Protein AF-A0A7X9AU93-F1 (afdb_monomer)

pLDDT: mean 88.27, std 13.86, range [45.62, 98.69]

Radius of gyration: 23.59 Å; Cα contacts (8 Å, |Δi|>4): 293; chains: 1; bounding box: 47×29×89 Å

Structure (mmCIF, N/CA/C/O backbone):
data_AF-A0A7X9AU93-F1
#
_entry.id   AF-A0A7X9AU93-F1
#
loop_
_atom_site.group_PDB
_atom_site.id
_atom_site.type_symbol
_atom_site.label_atom_id
_atom_site.label_alt_id
_atom_site.label_comp_id
_atom_site.label_asym_id
_atom_site.label_entity_id
_atom_site.label_seq_id
_atom_site.pdbx_PDB_ins_code
_atom_site.Cartn_x
_atom_site.Cartn_y
_atom_site.Cartn_z
_atom_site.occupancy
_atom_site.B_iso_or_equiv
_atom_site.auth_seq_id
_atom_site.auth_comp_id
_atom_site.auth_asym_id
_atom_site.auth_atom_id
_atom_site.pdbx_PDB_model_num
ATOM 1 N N . MET A 1 1 ? 21.576 12.126 63.054 1.00 53.59 1 MET A N 1
ATOM 2 C CA . MET A 1 1 ? 21.687 11.213 61.889 1.00 53.59 1 MET A CA 1
ATOM 3 C C . MET A 1 1 ? 20.424 11.128 61.015 1.00 53.59 1 MET A C 1
ATOM 5 O O . MET A 1 1 ? 20.552 10.687 59.884 1.00 53.59 1 MET A O 1
ATOM 9 N N . LEU A 1 2 ? 19.245 11.623 61.436 1.00 54.03 2 LEU A N 1
ATOM 10 C CA . LEU A 1 2 ? 18.011 11.534 60.628 1.00 54.03 2 LEU A CA 1
ATOM 11 C C . LEU A 1 2 ? 17.962 12.410 59.355 1.00 54.03 2 LEU A C 1
ATOM 13 O O . LEU A 1 2 ? 17.297 12.032 58.402 1.00 54.03 2 LEU A O 1
ATOM 17 N N . LYS A 1 3 ? 18.671 13.546 59.277 1.00 52.31 3 LYS A N 1
ATOM 18 C CA . LYS A 1 3 ? 18.562 14.464 58.118 1.00 52.31 3 LYS A CA 1
ATOM 19 C C . LYS A 1 3 ? 19.132 13.912 56.800 1.00 52.31 3 LYS A C 1
ATOM 21 O O . LYS A 1 3 ? 18.695 14.334 55.738 1.00 52.31 3 LYS A O 1
ATOM 26 N N . LYS A 1 4 ? 20.075 12.962 56.850 1.00 52.41 4 LYS A N 1
ATOM 27 C CA . LYS A 1 4 ? 20.671 12.364 55.638 1.00 52.41 4 LYS A CA 1
ATOM 28 C C . LYS A 1 4 ? 19.766 11.313 54.986 1.00 52.41 4 LYS A C 1
ATOM 30 O O . LYS A 1 4 ? 19.800 11.179 53.774 1.00 52.41 4 LYS A O 1
ATOM 35 N N . ALA A 1 5 ? 18.923 10.629 55.762 1.00 55.50 5 ALA A N 1
ATOM 36 C CA . ALA A 1 5 ? 18.022 9.597 55.243 1.00 55.50 5 ALA A CA 1
ATOM 37 C C . ALA A 1 5 ? 16.877 10.180 54.391 1.00 55.50 5 ALA A C 1
ATOM 39 O O . ALA A 1 5 ? 16.494 9.591 53.385 1.00 55.50 5 ALA A O 1
ATOM 40 N N . TRP A 1 6 ? 16.376 11.366 54.751 1.00 53.81 6 TRP A N 1
ATOM 41 C CA . TRP A 1 6 ? 15.289 12.032 54.024 1.00 53.81 6 TRP A CA 1
ATOM 42 C C . TRP A 1 6 ? 15.733 12.605 52.674 1.00 53.81 6 TRP A C 1
ATOM 44 O O . TRP A 1 6 ? 14.979 12.525 51.709 1.00 53.81 6 TRP A O 1
ATOM 54 N N . LEU A 1 7 ? 16.968 13.114 52.572 1.00 54.59 7 LEU A N 1
ATOM 55 C CA . LEU A 1 7 ? 17.530 13.554 51.290 1.00 54.59 7 LEU A CA 1
ATOM 56 C C . LEU A 1 7 ? 17.741 12.384 50.322 1.00 54.59 7 LEU A C 1
ATOM 58 O O . LEU A 1 7 ? 17.464 12.531 49.137 1.00 54.59 7 LEU A O 1
ATOM 62 N N . SER A 1 8 ? 18.171 11.220 50.815 1.00 56.00 8 SER A N 1
ATOM 63 C CA . SER A 1 8 ? 18.340 10.025 49.980 1.00 56.00 8 SER A CA 1
ATOM 64 C C . SER A 1 8 ? 17.008 9.491 49.446 1.00 56.00 8 SER A C 1
ATOM 66 O O . SER A 1 8 ? 16.939 9.086 48.291 1.00 56.00 8 SER A O 1
ATOM 68 N N . LEU A 1 9 ? 15.941 9.536 50.252 1.00 56.22 9 LEU A N 1
ATOM 69 C CA . LEU A 1 9 ? 14.586 9.147 49.836 1.00 56.22 9 LEU A CA 1
ATOM 70 C C . LEU A 1 9 ? 13.974 10.121 48.817 1.00 56.22 9 LEU A C 1
ATOM 72 O O . LEU A 1 9 ? 13.305 9.672 47.892 1.00 56.22 9 LEU A O 1
ATOM 76 N N . LEU A 1 10 ? 14.245 11.425 48.942 1.00 55.34 10 LEU A N 1
ATOM 77 C CA . LEU A 1 10 ? 13.830 12.438 47.962 1.00 55.34 10 LEU A CA 1
ATOM 78 C C . LEU A 1 10 ? 14.615 12.344 46.643 1.00 55.34 10 LEU A C 1
ATOM 80 O O . LEU A 1 10 ? 14.051 12.527 45.572 1.00 55.34 10 LEU A O 1
ATOM 84 N N . LEU A 1 11 ? 15.908 12.014 46.692 1.00 53.84 11 LEU A N 1
ATOM 85 C CA . LEU A 1 11 ? 16.709 11.757 45.490 1.00 53.84 11 LEU A CA 1
ATOM 86 C C . LEU A 1 11 ? 16.282 10.465 44.779 1.00 53.84 11 LEU A C 1
ATOM 88 O O . LEU A 1 11 ? 16.230 10.442 43.554 1.00 53.84 11 LEU A O 1
ATOM 92 N N . LEU A 1 12 ? 15.916 9.418 45.524 1.00 53.69 12 LEU A N 1
ATOM 93 C CA . LEU A 1 12 ? 15.389 8.170 44.961 1.00 53.69 12 LEU A CA 1
ATOM 94 C C . LEU A 1 12 ? 13.998 8.339 44.336 1.00 53.69 12 LEU A C 1
ATOM 96 O O . LEU A 1 12 ? 13.718 7.696 43.328 1.00 53.69 12 LEU A O 1
ATOM 100 N N . SER A 1 13 ? 13.146 9.223 44.863 1.00 53.34 13 SER A N 1
ATOM 101 C CA . SER A 1 13 ? 11.859 9.530 44.230 1.00 53.34 13 SER A CA 1
ATOM 102 C C . SER A 1 13 ? 12.002 10.426 42.996 1.00 53.34 13 SER A C 1
ATOM 104 O O . SER A 1 13 ? 11.258 10.238 42.042 1.00 53.34 13 SER A O 1
ATOM 106 N N . ILE A 1 14 ? 12.992 11.324 42.939 1.00 52.69 14 ILE A N 1
ATOM 107 C CA . ILE A 1 14 ? 13.272 12.120 41.727 1.00 52.69 14 ILE A CA 1
ATOM 108 C C . ILE A 1 14 ? 13.939 11.258 40.635 1.00 52.69 14 ILE A C 1
ATOM 110 O O . ILE A 1 14 ? 13.613 11.399 39.458 1.00 52.69 14 ILE A O 1
ATOM 114 N N . LEU A 1 15 ? 14.809 10.312 41.008 1.00 49.72 15 LEU A N 1
ATOM 115 C CA . LEU A 1 15 ? 15.439 9.368 40.071 1.00 49.72 15 LEU A CA 1
ATOM 116 C C . LEU A 1 15 ? 14.480 8.256 39.608 1.00 49.72 15 LEU A C 1
ATOM 118 O O . LEU A 1 15 ? 14.567 7.813 38.466 1.00 49.72 15 LEU A O 1
ATOM 122 N N . GLY A 1 16 ? 13.526 7.844 40.449 1.00 45.91 16 GLY A N 1
ATOM 123 C CA . GLY A 1 16 ? 12.479 6.882 40.088 1.00 45.91 16 GLY A CA 1
ATOM 124 C C . GLY A 1 16 ? 11.444 7.433 39.100 1.00 45.91 16 GLY A C 1
ATOM 125 O O . GLY A 1 16 ? 10.862 6.667 38.339 1.00 45.91 16 GLY A O 1
ATOM 126 N N . VAL A 1 17 ? 11.256 8.757 39.048 1.00 45.69 17 VAL A N 1
ATOM 127 C CA . VAL A 1 17 ? 10.363 9.417 38.073 1.00 45.69 17 VAL A CA 1
ATOM 128 C C . VAL A 1 17 ? 11.018 9.548 36.689 1.00 45.69 17 VAL A C 1
ATOM 130 O O . VAL A 1 17 ? 10.315 9.654 35.687 1.00 45.69 17 VAL A O 1
ATOM 133 N N . GLN A 1 18 ? 12.350 9.463 36.589 1.00 45.62 18 GLN A N 1
ATOM 134 C CA . GLN A 1 18 ? 13.050 9.419 35.296 1.00 45.62 18 GLN A CA 1
ATOM 135 C C . GLN A 1 18 ? 13.215 8.001 34.727 1.00 45.62 18 GLN A C 1
ATOM 137 O O . GLN A 1 18 ? 13.615 7.853 33.574 1.00 45.62 18 GLN A O 1
ATOM 142 N N . ALA A 1 19 ? 12.877 6.955 35.488 1.00 47.56 19 ALA A N 1
ATOM 143 C CA . ALA A 1 19 ? 13.114 5.561 35.104 1.00 47.56 19 ALA A CA 1
ATOM 144 C C . ALA A 1 19 ? 12.146 4.999 34.047 1.00 47.56 19 ALA A C 1
ATOM 146 O O . ALA A 1 19 ? 12.237 3.822 33.705 1.00 47.56 19 ALA A O 1
ATOM 147 N N . GLN A 1 20 ? 11.236 5.800 33.492 1.00 52.25 20 GLN A N 1
ATOM 148 C CA . GLN A 1 20 ? 10.398 5.328 32.393 1.00 52.25 20 GLN A CA 1
ATOM 149 C C . GLN A 1 20 ? 9.993 6.463 31.462 1.00 52.25 20 GLN A C 1
ATOM 151 O O . GLN A 1 20 ? 8.825 6.651 31.129 1.00 52.25 20 GLN A O 1
ATOM 156 N N . GLN A 1 21 ? 10.986 7.191 30.952 1.00 54.56 21 GLN A N 1
ATOM 157 C CA . GLN A 1 21 ? 10.860 7.663 29.580 1.00 54.56 21 GLN A CA 1
ATOM 158 C C . GLN A 1 21 ? 10.834 6.391 28.726 1.00 54.56 21 GLN A C 1
ATOM 160 O O . GLN A 1 21 ? 11.885 5.881 28.353 1.00 54.56 21 GLN A O 1
ATOM 165 N N . ALA A 1 22 ? 9.640 5.793 28.591 1.00 58.62 22 ALA A N 1
ATOM 166 C CA . ALA A 1 22 ? 9.419 4.550 27.870 1.00 58.62 22 ALA A CA 1
ATOM 167 C C . ALA A 1 22 ? 10.216 4.640 26.576 1.00 58.62 22 ALA A C 1
ATOM 169 O O . ALA A 1 22 ? 10.017 5.588 25.807 1.00 58.62 22 ALA A O 1
ATOM 170 N N . ASP A 1 23 ? 11.181 3.730 26.422 1.00 62.69 23 ASP A N 1
ATOM 171 C CA . ASP A 1 23 ? 12.065 3.720 25.270 1.00 62.69 23 ASP A CA 1
ATOM 172 C C . ASP A 1 23 ? 11.184 3.863 24.031 1.00 62.69 23 ASP A C 1
ATOM 174 O O . ASP A 1 23 ? 10.170 3.174 23.907 1.00 62.69 23 ASP A O 1
ATOM 178 N N . HIS A 1 24 ? 11.480 4.861 23.201 1.00 66.69 24 HIS A N 1
ATOM 179 C CA . HIS A 1 24 ? 10.600 5.326 22.131 1.00 66.69 24 HIS A CA 1
ATOM 180 C C . HIS A 1 24 ? 10.085 4.193 21.226 1.00 66.69 24 HIS A C 1
ATOM 182 O O . HIS A 1 24 ? 8.997 4.306 20.662 1.00 66.69 24 HIS A O 1
ATOM 188 N N . TYR A 1 25 ? 10.824 3.080 21.154 1.00 64.62 25 TYR A N 1
ATOM 189 C CA . TYR A 1 25 ? 10.445 1.844 20.475 1.00 64.62 25 TYR A CA 1
ATOM 190 C C . TYR A 1 25 ? 9.190 1.145 21.040 1.00 64.62 25 TYR A C 1
ATOM 192 O O . TYR A 1 25 ? 8.531 0.415 20.306 1.00 64.62 25 TYR A O 1
ATOM 200 N N . TRP A 1 26 ? 8.818 1.374 22.303 1.00 76.00 26 TRP A N 1
ATOM 201 C CA . TRP A 1 26 ? 7.698 0.711 22.993 1.00 76.00 26 TRP A CA 1
ATOM 202 C C . TRP A 1 26 ? 6.466 1.600 23.196 1.00 76.00 26 TRP A C 1
ATOM 204 O O . TRP A 1 26 ? 5.486 1.164 23.794 1.00 76.00 26 TRP A O 1
ATOM 214 N N . GLN A 1 27 ? 6.466 2.835 22.684 1.00 78.38 27 GLN A N 1
ATOM 215 C CA . GLN A 1 27 ? 5.361 3.789 22.885 1.00 78.38 27 GLN A CA 1
ATOM 216 C C . GLN A 1 27 ? 4.013 3.322 22.317 1.00 78.38 27 GLN A C 1
ATOM 218 O O . GLN A 1 27 ? 2.966 3.834 22.708 1.00 78.38 27 GLN A O 1
ATOM 223 N N . TRP A 1 28 ? 4.033 2.388 21.367 1.00 78.19 28 TRP A N 1
ATOM 224 C CA . TRP A 1 28 ? 2.831 1.820 20.757 1.00 78.19 28 TRP A CA 1
ATOM 225 C C . TRP A 1 28 ? 2.322 0.568 21.470 1.00 78.19 28 TRP A C 1
ATOM 227 O O . TRP A 1 28 ? 1.215 0.134 21.173 1.00 78.19 28 TRP A O 1
ATOM 237 N N . GLY A 1 29 ? 3.095 0.008 22.403 1.00 89.19 29 GLY A N 1
ATOM 238 C CA . GLY A 1 29 ? 2.769 -1.269 23.021 1.00 89.19 29 GLY A CA 1
ATOM 239 C C . GLY A 1 29 ? 2.879 -2.441 22.042 1.00 89.19 29 GLY A C 1
ATOM 240 O O . GLY A 1 29 ? 3.619 -2.394 21.054 1.00 89.19 29 GLY A O 1
ATOM 241 N N . TRP A 1 30 ? 2.173 -3.523 22.347 1.00 91.19 30 TRP A N 1
ATOM 242 C CA . TRP A 1 30 ? 2.266 -4.798 21.649 1.00 91.19 30 TRP A CA 1
ATOM 243 C C . TRP A 1 30 ? 1.181 -4.891 20.582 1.00 91.19 30 TRP A C 1
ATOM 245 O O . TRP A 1 30 ? -0.007 -4.739 20.862 1.00 91.19 30 TRP A O 1
ATOM 255 N N . GLY A 1 31 ? 1.608 -5.162 19.352 1.00 93.00 31 GLY A N 1
ATOM 256 C CA . GLY A 1 31 ? 0.725 -5.322 18.206 1.00 93.00 31 GLY A CA 1
ATOM 257 C C . GLY A 1 31 ? 0.489 -6.773 17.831 1.00 93.00 31 GLY A C 1
ATOM 258 O O . GLY A 1 31 ? 1.354 -7.624 18.037 1.00 93.00 31 GLY A O 1
ATOM 259 N N . SER A 1 32 ? -0.643 -7.038 17.187 1.00 94.50 32 SER A N 1
ATOM 260 C CA . SER A 1 32 ? -0.889 -8.305 16.500 1.00 94.50 32 SER A CA 1
ATOM 261 C C . SER A 1 32 ? -1.233 -8.105 15.027 1.00 94.50 32 SER A C 1
ATOM 263 O O . SER A 1 32 ? -1.684 -7.045 14.587 1.00 94.50 32 SER A O 1
ATOM 265 N N . TYR A 1 33 ? -1.085 -9.175 14.251 1.00 92.81 33 TYR A N 1
ATOM 266 C CA . TYR A 1 33 ? -1.503 -9.205 12.853 1.00 92.81 33 TYR A CA 1
ATOM 267 C C . TYR A 1 33 ? -3.037 -9.285 12.685 1.00 92.81 33 TYR A C 1
ATOM 269 O O . TYR A 1 33 ? -3.518 -9.463 11.575 1.00 92.81 33 TYR A O 1
ATOM 277 N N . GLY A 1 34 ? -3.828 -9.170 13.762 1.00 91.19 34 GLY A N 1
ATOM 278 C CA . GLY A 1 34 ? -5.293 -9.086 13.678 1.00 91.19 34 GLY A CA 1
ATOM 279 C C . GLY A 1 34 ? -5.993 -10.362 13.202 1.00 91.19 34 GLY A C 1
ATOM 280 O O . GLY A 1 34 ? -7.091 -10.291 12.661 1.00 91.19 34 GLY A O 1
ATOM 281 N N . SER A 1 35 ? -5.363 -11.527 13.371 1.00 85.81 35 SER A N 1
ATOM 282 C CA . SER A 1 35 ? -5.954 -12.837 13.078 1.00 85.81 35 SER A CA 1
ATOM 283 C C . SER A 1 35 ? -6.245 -13.589 14.376 1.00 85.81 35 SER A C 1
ATOM 285 O O . SER A 1 35 ? -5.311 -13.855 15.134 1.00 85.81 35 SER A O 1
ATOM 287 N N . GLY A 1 36 ? -7.499 -13.974 14.618 1.00 88.62 36 GLY A N 1
ATOM 288 C CA . GLY A 1 36 ? -7.871 -14.758 15.797 1.00 88.62 36 GLY A CA 1
ATOM 289 C C . GLY A 1 36 ? -9.301 -14.512 16.268 1.00 88.62 36 GLY A C 1
ATOM 290 O O . GLY A 1 36 ? -10.102 -13.905 15.558 1.00 88.62 36 GLY A O 1
ATOM 291 N N . SER A 1 37 ? -9.604 -15.010 17.469 1.00 94.44 37 SER A N 1
ATOM 292 C CA . SER A 1 37 ? -10.831 -14.668 18.194 1.00 94.44 37 SER A CA 1
ATOM 293 C C . SER A 1 37 ? -10.818 -13.200 18.644 1.00 94.44 37 SER A C 1
ATOM 295 O O . SER A 1 37 ? -9.777 -12.538 18.629 1.00 94.44 37 SER A O 1
ATOM 297 N N . ILE A 1 38 ? -11.977 -12.687 19.064 1.00 96.94 38 ILE A N 1
ATOM 298 C CA . ILE A 1 38 ? -12.100 -11.322 19.592 1.00 96.94 38 ILE A CA 1
ATOM 299 C C . ILE A 1 38 ? -11.187 -11.146 20.809 1.00 96.94 38 ILE A C 1
ATOM 301 O O . ILE A 1 38 ? -10.435 -10.177 20.881 1.00 96.94 38 ILE A O 1
ATOM 305 N N . GLU A 1 39 ? -11.208 -12.099 21.739 1.00 96.19 39 GLU A N 1
ATOM 306 C CA . GLU A 1 39 ? -10.438 -12.080 22.981 1.00 96.19 39 GLU A CA 1
ATOM 307 C C . GLU A 1 39 ? -8.928 -12.147 22.716 1.00 96.19 39 GLU A C 1
ATOM 309 O O . GLU A 1 39 ? -8.147 -11.437 23.355 1.00 96.19 39 GLU A O 1
ATOM 314 N N . ASP A 1 40 ? -8.513 -12.955 21.733 1.00 95.56 40 ASP A N 1
ATOM 315 C CA . ASP A 1 40 ? -7.108 -13.070 21.339 1.00 95.56 40 ASP A CA 1
ATOM 316 C C . ASP A 1 40 ? -6.550 -11.775 20.760 1.00 95.56 40 ASP A C 1
ATOM 318 O O . ASP A 1 40 ? -5.357 -11.515 20.927 1.00 95.56 40 ASP A O 1
ATOM 322 N N . ILE A 1 41 ? -7.381 -10.991 20.070 1.00 97.12 41 ILE A N 1
ATOM 323 C CA . ILE A 1 41 ? -6.982 -9.712 19.482 1.00 97.12 41 ILE A CA 1
ATOM 324 C C . ILE A 1 41 ? -7.062 -8.598 20.531 1.00 97.12 41 ILE A C 1
ATOM 326 O O . ILE A 1 41 ? -6.114 -7.827 20.661 1.00 97.12 41 ILE A O 1
ATOM 330 N N . ALA A 1 42 ? -8.142 -8.543 21.314 1.00 97.06 42 ALA A N 1
ATOM 331 C CA . ALA A 1 42 ? -8.423 -7.465 22.265 1.00 97.06 42 ALA A CA 1
ATOM 332 C C . ALA A 1 42 ? -7.410 -7.358 23.419 1.00 97.06 42 ALA A C 1
ATOM 334 O O . ALA A 1 42 ? -7.323 -6.311 24.056 1.00 97.06 42 ALA A O 1
ATOM 335 N N . ARG A 1 43 ? -6.633 -8.413 23.704 1.00 95.69 43 ARG A N 1
ATOM 336 C CA . ARG A 1 43 ? -5.547 -8.380 24.706 1.00 95.69 43 ARG A CA 1
ATOM 337 C C . ARG A 1 43 ? -4.310 -7.577 24.279 1.00 95.69 43 ARG A C 1
ATOM 339 O O . ARG A 1 43 ? -3.434 -7.359 25.111 1.00 95.69 43 ARG A O 1
ATOM 346 N N . PHE A 1 44 ? -4.193 -7.222 23.000 1.00 96.62 44 PHE A N 1
ATOM 347 C CA . PHE A 1 44 ? -3.090 -6.414 22.476 1.00 96.62 44 PHE A CA 1
ATOM 348 C C . PHE A 1 44 ? -3.416 -4.918 22.569 1.00 96.62 44 PHE A C 1
ATOM 350 O O . PHE A 1 44 ? -4.572 -4.535 22.713 1.00 96.62 44 PHE A O 1
ATOM 357 N N . ASP A 1 45 ? -2.400 -4.059 22.470 1.00 96.00 45 ASP A N 1
ATOM 358 C CA . ASP A 1 45 ? -2.604 -2.604 22.444 1.00 96.00 45 ASP A CA 1
ATOM 359 C C . ASP A 1 45 ? -3.139 -2.141 21.082 1.00 96.00 45 ASP A C 1
ATOM 361 O O . ASP A 1 45 ? -3.870 -1.151 20.973 1.00 96.00 45 ASP A O 1
ATOM 365 N N . TRP A 1 46 ? -2.759 -2.861 20.023 1.00 96.19 46 TRP A N 1
ATOM 366 C CA . TRP A 1 46 ? -3.223 -2.599 18.671 1.00 96.19 46 TRP A CA 1
ATOM 367 C C . TRP A 1 46 ? -3.225 -3.847 17.783 1.00 96.19 46 TRP A C 1
ATOM 369 O O . TRP A 1 46 ? -2.551 -4.845 18.048 1.00 96.19 46 TRP A O 1
ATOM 379 N N . SER A 1 47 ? -3.972 -3.792 16.682 1.00 97.12 47 SER A N 1
ATOM 380 C CA . SER A 1 47 ? -3.954 -4.839 15.658 1.00 97.12 47 SER A CA 1
ATOM 381 C C . SER A 1 47 ? -4.094 -4.294 14.241 1.00 97.12 47 SER A C 1
ATOM 383 O O . SER A 1 47 ? -4.650 -3.216 14.014 1.00 97.12 47 SER A O 1
ATOM 385 N N . PHE A 1 48 ? -3.605 -5.060 13.266 1.00 96.81 48 PHE A N 1
ATOM 386 C CA . PHE A 1 48 ? -3.858 -4.761 11.860 1.00 96.81 48 PHE A CA 1
ATOM 387 C C . PHE A 1 48 ? -5.298 -5.083 11.445 1.00 96.81 48 PHE A C 1
ATOM 389 O O . PHE A 1 48 ? -5.873 -6.084 11.866 1.00 96.81 48 PHE A O 1
ATOM 396 N N . VAL A 1 49 ? -5.843 -4.266 10.544 1.00 97.19 49 VAL A N 1
ATOM 397 C CA . VAL A 1 49 ? -7.037 -4.585 9.752 1.00 97.19 49 VAL A CA 1
ATOM 398 C C . VAL A 1 49 ? -6.576 -4.933 8.338 1.00 97.19 49 VAL A C 1
ATOM 400 O O . VAL A 1 49 ? -6.238 -4.053 7.546 1.00 97.19 49 VAL A O 1
ATOM 403 N N . ASN A 1 50 ? -6.489 -6.232 8.046 1.00 95.75 50 ASN A N 1
ATOM 404 C CA . ASN A 1 50 ? -5.798 -6.762 6.868 1.00 95.75 50 ASN A CA 1
ATOM 405 C C . ASN A 1 50 ? -6.697 -6.896 5.638 1.00 95.75 50 ASN A C 1
ATOM 407 O O . ASN A 1 50 ? -7.006 -8.011 5.204 1.00 95.75 50 ASN A O 1
ATOM 411 N N . PHE A 1 51 ? -7.091 -5.774 5.029 1.00 95.44 51 PHE A N 1
ATOM 412 C CA . PHE A 1 51 ? -7.812 -5.840 3.758 1.00 95.44 51 PHE A CA 1
ATOM 413 C C . PHE A 1 51 ? -7.012 -6.626 2.711 1.00 95.44 51 PHE A C 1
ATOM 415 O O . PHE A 1 51 ? -5.777 -6.642 2.713 1.00 95.44 51 PHE A O 1
ATOM 422 N N . GLY A 1 52 ? -7.734 -7.364 1.868 1.00 89.38 52 GLY A N 1
ATOM 423 C CA . GLY A 1 52 ? -7.178 -8.387 0.978 1.00 89.38 52 GLY A CA 1
ATOM 424 C C . GLY A 1 52 ? -7.136 -9.790 1.592 1.00 89.38 52 GLY A C 1
ATOM 425 O O . GLY A 1 52 ? -7.280 -10.758 0.852 1.00 89.38 52 GLY A O 1
ATOM 426 N N . ASN A 1 53 ? -7.050 -9.899 2.924 1.00 92.19 53 ASN A N 1
ATOM 427 C CA . ASN A 1 53 ? -7.249 -11.160 3.654 1.00 92.19 53 ASN A CA 1
ATOM 428 C C . ASN A 1 53 ? -8.653 -11.227 4.271 1.00 92.19 53 ASN A C 1
ATOM 430 O O . ASN A 1 53 ? -9.222 -12.306 4.402 1.00 92.19 53 ASN A O 1
ATOM 434 N N . ILE A 1 54 ? -9.206 -10.068 4.634 1.00 94.06 54 ILE A N 1
ATOM 435 C CA . ILE A 1 54 ? -10.580 -9.913 5.117 1.00 94.06 54 ILE A CA 1
ATOM 436 C C . ILE A 1 54 ? -11.397 -9.060 4.143 1.00 94.06 54 ILE A C 1
ATOM 438 O O . ILE A 1 54 ? -10.846 -8.294 3.343 1.00 94.06 54 ILE A O 1
ATOM 442 N N . ALA A 1 55 ? -12.720 -9.181 4.229 1.00 94.31 55 ALA A N 1
ATOM 443 C CA . ALA A 1 55 ? -13.643 -8.386 3.431 1.00 94.31 55 ALA A CA 1
ATOM 444 C C . ALA A 1 55 ? -13.678 -6.915 3.881 1.00 94.31 55 ALA A C 1
ATOM 446 O O . ALA A 1 55 ? -13.522 -6.606 5.061 1.00 94.31 55 ALA A O 1
ATOM 447 N N . ASP A 1 56 ? -13.946 -6.002 2.951 1.00 95.38 56 ASP A N 1
ATOM 448 C CA . ASP A 1 56 ? -14.215 -4.590 3.230 1.00 95.38 56 ASP A CA 1
ATOM 449 C C . ASP A 1 56 ? -15.715 -4.288 3.206 1.00 95.38 56 ASP A C 1
ATOM 451 O O . ASP A 1 56 ? -16.225 -3.593 2.324 1.00 95.38 56 ASP A O 1
ATOM 455 N N . ASN A 1 57 ? -16.407 -4.838 4.209 1.00 97.56 57 ASN A N 1
ATOM 456 C CA . ASN A 1 57 ? -17.845 -4.710 4.424 1.00 97.56 57 ASN A CA 1
ATOM 457 C C . ASN A 1 57 ? -18.204 -4.526 5.917 1.00 97.56 57 ASN A C 1
ATOM 459 O O . ASN A 1 57 ? -17.342 -4.556 6.798 1.00 97.56 57 ASN A O 1
ATOM 463 N N . GLU A 1 58 ? -19.502 -4.402 6.194 1.00 97.75 58 GLU A N 1
ATOM 464 C CA . GLU A 1 58 ? -20.055 -4.206 7.542 1.00 97.75 58 GLU A CA 1
ATOM 465 C C . GLU A 1 58 ? -19.779 -5.360 8.520 1.00 97.75 58 GLU A C 1
ATOM 467 O O . GLU A 1 58 ? -19.756 -5.148 9.728 1.00 97.75 58 GLU A O 1
ATOM 472 N N . GLN A 1 59 ? -19.532 -6.585 8.039 1.00 97.19 59 GLN A N 1
ATOM 473 C CA . GLN A 1 59 ? -19.191 -7.702 8.931 1.00 97.19 59 GLN A CA 1
ATOM 474 C C . GLN A 1 59 ? -17.824 -7.480 9.582 1.00 97.19 59 GLN A C 1
ATOM 476 O O . GLN A 1 59 ? -17.659 -7.739 10.773 1.00 97.19 59 GLN A O 1
ATOM 481 N N . THR A 1 60 ? -16.861 -6.946 8.822 1.00 97.44 60 THR A N 1
ATOM 482 C CA . THR A 1 60 ? -15.564 -6.534 9.370 1.00 97.44 60 THR A CA 1
ATOM 483 C C . THR A 1 60 ? -15.750 -5.410 10.390 1.00 97.44 60 THR A C 1
ATOM 485 O O . THR A 1 60 ? -15.183 -5.488 11.474 1.00 97.44 60 THR A O 1
ATOM 488 N N . VAL A 1 61 ? -16.587 -4.407 10.105 1.00 98.44 61 VAL A N 1
ATOM 489 C CA . VAL A 1 61 ? -16.886 -3.317 11.055 1.00 98.44 61 VAL A CA 1
ATOM 490 C C . VAL A 1 61 ? -17.477 -3.861 12.360 1.00 98.44 61 VAL A C 1
ATOM 492 O O . VAL A 1 61 ? -16.993 -3.529 13.442 1.00 98.44 61 VAL A O 1
ATOM 495 N N . ALA A 1 62 ? -18.481 -4.737 12.272 1.00 98.19 62 ALA A N 1
ATOM 496 C CA . ALA A 1 62 ? -19.116 -5.350 13.435 1.00 98.19 62 ALA A CA 1
ATOM 497 C C . ALA A 1 62 ? -18.115 -6.144 14.289 1.00 98.19 62 ALA A C 1
ATOM 499 O O . ALA A 1 62 ? -18.110 -6.014 15.511 1.00 98.19 62 ALA A O 1
ATOM 500 N N . HIS A 1 63 ? -17.227 -6.911 13.651 1.00 97.44 63 HIS A N 1
ATOM 501 C CA . HIS A 1 63 ? -16.170 -7.648 14.344 1.00 97.44 63 HIS A CA 1
ATOM 502 C C . HIS A 1 63 ? -15.206 -6.719 15.100 1.00 97.44 63 HIS A C 1
ATOM 504 O O . HIS A 1 63 ? -14.878 -6.970 16.258 1.00 97.44 63 HIS A O 1
ATOM 510 N N . LEU A 1 64 ? -14.783 -5.616 14.477 1.00 98.31 64 LEU A N 1
ATOM 511 C CA . LEU A 1 64 ? -13.883 -4.644 15.106 1.00 98.31 64 LEU A CA 1
ATOM 512 C C . LEU A 1 64 ? -14.560 -3.881 16.256 1.00 98.31 64 LEU A C 1
ATOM 514 O O . LEU A 1 64 ? -13.928 -3.622 17.278 1.00 98.31 64 LEU A O 1
ATOM 518 N N . ASN A 1 65 ? -15.852 -3.572 16.132 1.00 98.69 65 ASN A N 1
ATOM 519 C CA . ASN A 1 65 ? -16.628 -2.970 17.217 1.00 98.69 65 ASN A CA 1
ATOM 520 C C . ASN A 1 65 ? -16.772 -3.899 18.424 1.00 98.69 65 ASN A C 1
ATOM 522 O O . ASN A 1 65 ? -16.786 -3.426 19.558 1.00 98.69 65 ASN A O 1
ATOM 526 N N . GLU A 1 66 ? -16.821 -5.210 18.203 1.00 98.50 66 GLU A N 1
ATOM 527 C CA . GLU A 1 66 ? -16.846 -6.186 19.289 1.00 98.50 66 GLU A CA 1
ATOM 528 C C . GLU A 1 66 ? -15.494 -6.273 20.019 1.00 98.50 66 GLU A C 1
ATOM 530 O O . GLU A 1 66 ? -15.459 -6.356 21.247 1.00 98.50 66 GLU A O 1
ATOM 535 N N . ILE A 1 67 ? -14.375 -6.127 19.298 1.00 98.56 67 ILE A N 1
ATOM 536 C CA . ILE A 1 67 ? -13.046 -5.951 19.912 1.00 98.56 67 ILE A CA 1
ATOM 537 C C . ILE A 1 67 ? -13.022 -4.693 20.787 1.00 98.56 67 ILE A C 1
ATOM 539 O O . ILE A 1 67 ? -12.609 -4.768 21.943 1.00 98.56 67 ILE A O 1
ATOM 543 N N . LEU A 1 68 ? -13.521 -3.558 20.282 1.00 98.50 68 LEU A N 1
ATOM 544 C CA . LEU A 1 68 ? -13.611 -2.312 21.056 1.00 98.50 68 LEU A CA 1
ATOM 545 C C . LEU A 1 68 ? -14.546 -2.433 22.267 1.00 98.50 68 LEU A C 1
ATOM 547 O O . LEU A 1 68 ? -14.329 -1.778 23.283 1.00 98.50 68 LEU A O 1
ATOM 551 N N . ARG A 1 69 ? -15.579 -3.278 22.197 1.00 98.44 69 ARG A N 1
ATOM 552 C CA . ARG A 1 69 ? -16.458 -3.551 23.340 1.00 98.44 69 ARG A CA 1
ATOM 553 C C . ARG A 1 69 ? -15.707 -4.264 24.467 1.00 98.44 69 ARG A C 1
ATOM 555 O O . ARG A 1 69 ? -15.948 -3.967 25.635 1.00 98.44 69 ARG A O 1
ATOM 562 N N . VAL A 1 70 ? -14.824 -5.203 24.126 1.00 98.19 70 VAL A N 1
ATOM 563 C CA . VAL A 1 70 ? -14.001 -5.949 25.094 1.00 98.19 70 VAL A CA 1
ATOM 564 C C . VAL A 1 70 ? -12.835 -5.099 25.605 1.00 98.19 70 VAL A C 1
ATOM 566 O O . VAL A 1 70 ? -12.585 -5.070 26.809 1.00 98.19 70 VAL A O 1
ATOM 569 N N . ASN A 1 71 ? -12.154 -4.375 24.716 1.00 97.94 71 ASN A N 1
ATOM 570 C CA . ASN A 1 71 ? -11.085 -3.438 25.047 1.00 97.94 71 ASN A CA 1
ATOM 571 C C . ASN A 1 71 ? -11.340 -2.066 24.387 1.00 97.94 71 ASN A C 1
ATOM 573 O O . ASN A 1 71 ? -10.912 -1.836 23.253 1.00 97.94 71 ASN A O 1
ATOM 577 N N . PRO A 1 72 ? -11.965 -1.116 25.109 1.00 97.69 72 PRO A N 1
ATOM 578 C CA . PRO A 1 72 ? -12.264 0.221 24.581 1.00 97.69 72 PRO A CA 1
ATOM 579 C C . PRO A 1 72 ? -11.040 1.068 24.214 1.00 97.69 72 PRO A C 1
ATOM 581 O O . PRO A 1 72 ? -11.179 2.070 23.515 1.00 97.69 72 PRO A O 1
ATOM 584 N N . ASN A 1 73 ? -9.850 0.684 24.688 1.00 96.38 73 ASN A N 1
ATOM 585 C CA . ASN A 1 73 ? -8.592 1.372 24.404 1.00 96.38 73 ASN A CA 1
ATOM 586 C C . ASN A 1 73 ? -7.811 0.739 23.240 1.00 96.38 73 ASN A C 1
ATOM 588 O O . ASN A 1 73 ? -6.737 1.242 22.902 1.00 96.38 73 ASN A O 1
ATOM 592 N N . HIS A 1 74 ? -8.321 -0.348 22.648 1.00 97.69 74 HIS A N 1
ATOM 593 C CA . HIS A 1 74 ? -7.679 -1.034 21.527 1.00 97.69 74 HIS A CA 1
ATOM 594 C C . HIS A 1 74 ? -7.570 -0.116 20.310 1.00 97.69 74 HIS A C 1
ATOM 596 O O . HIS A 1 74 ? -8.471 0.675 20.023 1.00 97.69 74 HIS A O 1
ATOM 602 N N . ARG A 1 75 ? 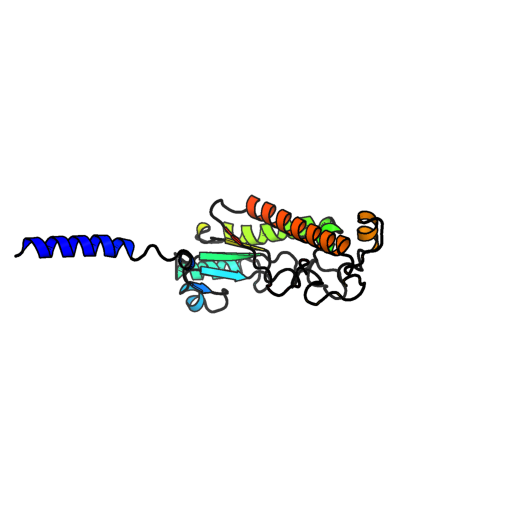-6.464 -0.228 19.574 1.00 97.00 75 ARG A N 1
ATOM 603 C CA . ARG A 1 75 ? -6.169 0.609 18.405 1.00 97.00 75 ARG A CA 1
ATOM 604 C C . ARG A 1 75 ? -6.018 -0.220 17.133 1.00 97.00 75 ARG A C 1
ATOM 606 O O . ARG A 1 75 ? -5.634 -1.386 17.161 1.00 97.00 75 ARG A O 1
ATOM 613 N N . PHE A 1 76 ? -6.256 0.402 15.987 1.00 97.25 76 PHE A N 1
ATOM 614 C CA . PHE A 1 76 ? -6.198 -0.248 14.685 1.00 97.25 76 PHE A CA 1
ATOM 615 C C . PHE A 1 76 ? -5.203 0.428 13.746 1.00 97.25 76 PHE A C 1
ATOM 617 O O . PHE A 1 76 ? -5.141 1.657 13.645 1.00 97.25 76 PHE A O 1
ATOM 624 N N . VAL A 1 77 ? -4.460 -0.400 13.010 1.00 96.88 77 VAL A N 1
ATOM 625 C CA . VAL A 1 77 ? -3.669 0.019 11.849 1.00 96.88 77 VAL A CA 1
ATOM 626 C C . VAL A 1 77 ? -4.273 -0.616 10.602 1.00 96.88 77 VAL A C 1
ATOM 628 O O . VAL A 1 77 ? -4.329 -1.837 10.481 1.00 96.88 77 VAL A O 1
ATOM 631 N N . ILE A 1 78 ? -4.733 0.191 9.652 1.00 97.25 78 ILE A N 1
ATOM 632 C CA . ILE A 1 78 ? -5.395 -0.329 8.452 1.00 97.25 78 ILE A CA 1
ATOM 633 C C . ILE A 1 78 ? -4.341 -0.723 7.420 1.00 97.25 78 ILE A C 1
ATOM 635 O O . ILE A 1 78 ? -3.600 0.131 6.935 1.00 97.25 78 ILE A O 1
ATOM 639 N N . ARG A 1 79 ? -4.291 -1.995 7.024 1.00 96.12 79 ARG A N 1
ATOM 640 C CA . ARG A 1 79 ? -3.507 -2.422 5.863 1.00 96.12 79 ARG A CA 1
ATOM 641 C C . ARG A 1 79 ? -4.373 -2.309 4.616 1.00 96.12 79 ARG A C 1
ATOM 643 O O . ARG A 1 79 ? -5.187 -3.182 4.327 1.00 96.12 79 ARG A O 1
ATOM 650 N N . ILE A 1 80 ? -4.195 -1.212 3.889 1.00 96.25 80 ILE A N 1
ATOM 651 C CA . ILE A 1 80 ? -4.947 -0.896 2.676 1.00 96.25 80 ILE A CA 1
ATOM 652 C C . ILE A 1 80 ? -4.457 -1.784 1.531 1.00 96.25 80 ILE A C 1
ATOM 654 O O . ILE A 1 80 ? -3.258 -1.844 1.249 1.00 96.25 80 ILE A O 1
ATOM 658 N N . TRP A 1 81 ? -5.393 -2.450 0.850 1.00 95.88 81 TRP A N 1
ATOM 659 C CA . TRP A 1 81 ? -5.097 -3.370 -0.253 1.00 95.88 81 TRP A CA 1
ATOM 660 C C . TRP A 1 81 ? -5.978 -3.084 -1.474 1.00 95.88 81 TRP A C 1
ATOM 662 O O . TRP A 1 81 ? -6.979 -3.767 -1.712 1.00 95.88 81 TRP A O 1
ATOM 672 N N . PRO A 1 82 ? -5.640 -2.053 -2.268 1.00 95.44 82 PRO A N 1
ATOM 673 C CA . PRO A 1 82 ? -6.564 -1.493 -3.247 1.00 95.44 82 PRO A CA 1
ATOM 674 C C . PRO A 1 82 ? -6.424 -2.093 -4.650 1.00 95.44 82 PRO A C 1
ATOM 676 O O . PRO A 1 82 ? -7.126 -1.677 -5.566 1.00 95.44 82 PRO A O 1
ATOM 679 N N . ILE A 1 83 ? -5.504 -3.042 -4.842 1.00 94.75 83 ILE A N 1
ATOM 680 C CA . ILE A 1 83 ? -5.127 -3.548 -6.169 1.00 94.75 83 ILE A CA 1
ATOM 681 C C . ILE A 1 83 ? -5.933 -4.777 -6.616 1.00 94.75 83 ILE A C 1
ATOM 683 O O . ILE A 1 83 ? -5.868 -5.143 -7.789 1.00 94.75 83 ILE A O 1
ATOM 687 N N . LEU A 1 84 ? -6.696 -5.412 -5.718 1.00 92.69 84 LEU A N 1
ATOM 688 C CA . LEU A 1 84 ? -7.465 -6.630 -6.009 1.00 92.69 84 LEU A CA 1
ATOM 689 C C . LEU A 1 84 ? -8.635 -6.381 -6.972 1.00 92.69 84 LEU A C 1
ATOM 691 O O . LEU A 1 84 ? -9.317 -5.362 -6.905 1.00 92.69 84 LEU A O 1
ATOM 695 N N . GLY A 1 85 ? -8.894 -7.342 -7.861 1.00 90.06 85 GLY A N 1
ATOM 696 C CA . GLY A 1 85 ? -9.978 -7.293 -8.849 1.00 90.06 85 GLY A CA 1
ATOM 697 C C . GLY A 1 85 ? -9.742 -6.314 -10.009 1.00 90.06 85 GLY A C 1
ATOM 698 O O . GLY A 1 85 ? -10.684 -5.950 -10.718 1.00 90.06 85 GLY A O 1
ATOM 699 N N . ILE A 1 86 ? -8.502 -5.844 -10.193 1.00 91.44 86 ILE A N 1
ATOM 700 C CA . ILE A 1 86 ? -8.121 -4.878 -11.245 1.00 91.44 86 ILE A CA 1
ATOM 701 C C . ILE A 1 86 ? -7.165 -5.497 -12.285 1.00 91.44 86 ILE A C 1
ATOM 703 O O . ILE A 1 86 ? -7.009 -4.965 -13.393 1.00 91.44 86 ILE A O 1
ATOM 707 N N . GLY A 1 87 ? -6.535 -6.624 -11.943 1.00 87.19 87 GLY A N 1
ATOM 708 C CA . GLY A 1 87 ? -5.551 -7.287 -12.792 1.00 87.19 87 GLY A CA 1
ATOM 709 C C . GLY A 1 87 ? -6.110 -7.681 -14.158 1.00 87.19 87 GLY A C 1
ATOM 710 O O . GLY A 1 87 ? -7.263 -8.082 -14.301 1.00 87.19 87 GLY A O 1
ATOM 711 N N . LYS A 1 88 ? -5.270 -7.555 -15.185 1.00 85.56 88 LYS A N 1
ATOM 712 C CA . LYS A 1 88 ? -5.584 -7.984 -16.561 1.00 85.56 88 LYS A CA 1
ATOM 713 C C . LYS A 1 88 ? -4.522 -8.908 -17.155 1.00 85.56 88 LYS A C 1
ATOM 715 O O . LYS A 1 88 ? -4.710 -9.468 -18.232 1.00 85.56 88 LYS A O 1
ATOM 720 N N . LEU A 1 89 ? -3.378 -9.038 -16.482 1.00 86.12 89 LEU A N 1
ATOM 721 C CA . LEU A 1 89 ? -2.218 -9.736 -17.018 1.00 86.12 89 LEU A CA 1
ATOM 722 C C . LEU A 1 89 ? -2.386 -11.239 -16.844 1.00 86.12 89 LEU A C 1
ATOM 724 O O . LEU A 1 89 ? -2.833 -11.701 -15.799 1.00 86.12 89 LEU A O 1
ATOM 728 N N . ARG A 1 90 ? -1.978 -12.027 -17.844 1.00 82.19 90 ARG A N 1
ATOM 729 C CA . ARG A 1 90 ? -2.134 -13.491 -17.815 1.00 82.19 90 ARG A CA 1
ATOM 730 C C . ARG A 1 90 ? -1.551 -14.119 -16.543 1.00 82.19 90 ARG A C 1
ATOM 732 O O . ARG A 1 90 ? -2.187 -15.015 -15.995 1.00 82.19 90 ARG A O 1
ATOM 739 N N . ASN A 1 91 ? -0.403 -13.612 -16.092 1.00 79.06 91 ASN A N 1
ATOM 740 C CA . ASN A 1 91 ? 0.339 -14.099 -14.926 1.00 79.06 91 ASN A CA 1
ATOM 741 C C . ASN A 1 91 ? -0.044 -13.382 -13.614 1.00 79.06 91 ASN A C 1
ATOM 743 O O . ASN A 1 91 ? 0.416 -13.779 -12.551 1.00 79.06 91 ASN A O 1
ATOM 747 N N . ASN A 1 92 ? -0.884 -12.342 -13.678 1.00 84.06 92 ASN A N 1
ATOM 748 C CA . ASN A 1 92 ? -1.420 -11.626 -12.520 1.00 84.06 92 ASN A CA 1
ATOM 749 C C . ASN A 1 92 ? -2.809 -11.056 -12.854 1.00 84.06 92 ASN A C 1
ATOM 751 O O . ASN A 1 92 ? -2.982 -9.867 -13.129 1.00 84.06 92 ASN A O 1
ATOM 755 N N . ARG A 1 93 ? -3.805 -11.946 -12.896 1.00 84.94 93 ARG A N 1
ATOM 756 C CA . ARG A 1 93 ? -5.187 -11.583 -13.255 1.00 84.94 93 ARG A CA 1
ATOM 757 C C . ARG A 1 93 ? -5.948 -10.940 -12.103 1.00 84.94 93 ARG A C 1
ATOM 759 O O . ARG A 1 93 ? -6.964 -10.301 -12.324 1.00 84.94 93 ARG A O 1
ATOM 766 N N . TYR A 1 94 ? -5.470 -11.120 -10.878 1.00 87.25 94 TYR A N 1
ATOM 767 C CA . TYR A 1 94 ? -6.210 -10.727 -9.685 1.00 87.25 94 TYR A CA 1
ATOM 768 C C . TYR A 1 94 ? -5.800 -9.358 -9.162 1.00 87.25 94 TYR A C 1
ATOM 770 O O . TYR A 1 94 ? -6.594 -8.740 -8.463 1.00 87.25 94 TYR A O 1
ATOM 778 N N . GLN A 1 95 ? -4.604 -8.862 -9.499 1.00 92.88 95 GLN A N 1
ATOM 779 C CA . GLN A 1 95 ? -4.080 -7.616 -8.945 1.00 92.88 95 GLN A CA 1
ATOM 780 C C . GLN A 1 95 ? -3.582 -6.667 -10.034 1.00 92.88 95 GLN A C 1
ATOM 782 O O . GLN A 1 95 ? -2.946 -7.098 -10.993 1.00 92.88 95 GLN A O 1
ATOM 787 N N . ALA A 1 96 ? -3.867 -5.374 -9.879 1.00 94.19 96 ALA A N 1
ATOM 788 C CA . ALA A 1 96 ? -3.188 -4.333 -10.645 1.00 94.19 96 ALA A CA 1
ATOM 789 C C . ALA A 1 96 ? -1.689 -4.308 -10.323 1.00 94.19 96 ALA A C 1
ATOM 791 O O . ALA A 1 96 ? -1.277 -4.558 -9.189 1.00 94.19 96 ALA A O 1
ATOM 792 N N . THR A 1 97 ? -0.898 -3.973 -11.336 1.00 95.00 97 THR A N 1
ATOM 793 C CA . THR A 1 97 ? 0.545 -3.749 -11.224 1.00 95.00 97 THR A CA 1
ATOM 794 C C . THR A 1 97 ? 0.898 -2.260 -11.210 1.00 95.00 97 THR A C 1
ATOM 796 O O . THR A 1 97 ? 0.067 -1.413 -11.551 1.00 95.00 97 THR A O 1
ATOM 799 N N . LEU A 1 98 ? 2.157 -1.936 -10.896 1.00 95.12 98 LEU A N 1
ATOM 800 C CA . LEU A 1 98 ? 2.718 -0.586 -11.067 1.00 95.12 98 LEU A CA 1
ATOM 801 C C . LEU A 1 98 ? 2.432 -0.003 -12.459 1.00 95.12 98 LEU A C 1
ATOM 803 O O . LEU A 1 98 ? 2.112 1.175 -12.596 1.00 95.12 98 LEU A O 1
ATOM 807 N N . TRP A 1 99 ? 2.510 -0.831 -13.496 1.00 95.62 99 TRP A N 1
ATOM 808 C CA . TRP A 1 99 ? 2.367 -0.391 -14.883 1.00 95.62 99 TRP A CA 1
ATOM 809 C C . TRP A 1 99 ? 0.916 -0.234 -15.307 1.00 95.62 99 TRP A C 1
ATOM 811 O O . TRP A 1 99 ? 0.603 0.668 -16.080 1.00 95.62 99 TRP A O 1
ATOM 821 N N . ASP A 1 100 ? 0.010 -1.030 -14.730 1.00 95.62 100 ASP A N 1
ATOM 822 C CA . ASP A 1 100 ? -1.423 -0.779 -14.867 1.00 95.62 100 ASP A CA 1
ATOM 823 C C . ASP A 1 100 ? -1.771 0.633 -14.377 1.00 95.62 100 ASP A C 1
ATOM 825 O O . ASP A 1 100 ? -2.539 1.319 -15.037 1.00 95.62 100 ASP A O 1
ATOM 829 N N . TYR A 1 101 ? -1.175 1.104 -13.277 1.00 95.94 101 TYR A N 1
ATOM 830 C CA . TYR A 1 101 ? -1.422 2.461 -12.783 1.00 95.94 101 TYR A CA 1
ATOM 831 C C . TYR A 1 101 ? -0.996 3.558 -13.764 1.00 95.94 101 TYR A C 1
ATOM 833 O O . TYR A 1 101 ? -1.736 4.519 -13.965 1.00 95.94 101 TYR A O 1
ATOM 841 N N . PHE A 1 102 ? 0.192 3.436 -14.361 1.00 96.56 102 PHE A N 1
ATOM 842 C CA . PHE A 1 102 ? 0.721 4.476 -15.246 1.00 96.56 102 PHE A CA 1
ATOM 843 C C . PHE A 1 102 ? 0.084 4.473 -16.635 1.00 96.56 102 PHE A C 1
ATOM 845 O O . PHE A 1 102 ? -0.066 5.537 -17.230 1.00 96.56 102 PHE A O 1
ATOM 852 N N . TYR A 1 103 ? -0.304 3.302 -17.143 1.00 96.06 103 TYR A N 1
ATOM 853 C CA . TYR A 1 103 ? -0.694 3.138 -18.547 1.00 96.06 103 TYR A CA 1
ATOM 854 C C . TYR A 1 103 ? -2.163 2.780 -18.758 1.00 96.06 103 TYR A C 1
ATOM 856 O O . TYR A 1 103 ? -2.597 2.584 -19.892 1.00 96.06 103 TYR A O 1
ATOM 864 N N . ARG A 1 104 ? -2.956 2.706 -17.688 1.00 94.38 104 ARG A N 1
ATOM 865 C CA . ARG A 1 104 ? -4.406 2.521 -17.770 1.00 94.38 104 ARG A CA 1
ATOM 866 C C . ARG A 1 104 ? -5.105 3.590 -16.934 1.00 94.38 104 ARG A C 1
ATOM 868 O O . ARG A 1 104 ? -5.170 3.453 -15.709 1.00 94.38 104 ARG A O 1
ATOM 875 N N . PRO A 1 105 ? -5.623 4.659 -17.563 1.00 91.31 105 PRO A N 1
ATOM 876 C CA . PRO A 1 105 ? -6.194 5.797 -16.845 1.00 91.31 105 PRO A CA 1
ATOM 8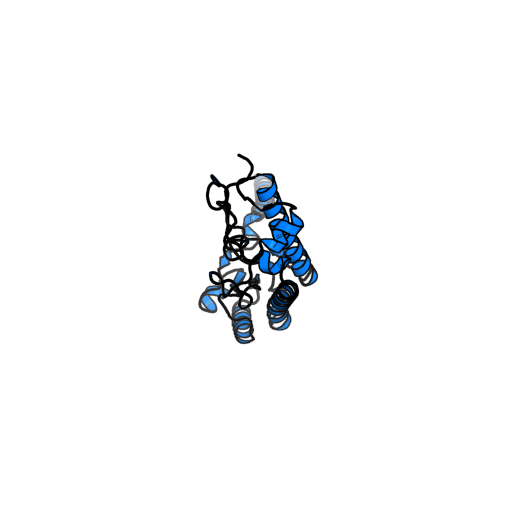77 C C . PRO A 1 105 ? -7.265 5.410 -15.817 1.00 91.31 105 PRO A C 1
ATOM 879 O O . PRO A 1 105 ? -7.344 6.010 -14.747 1.00 91.31 105 PRO A O 1
ATOM 882 N N . GLU A 1 106 ? -8.052 4.368 -16.093 1.00 94.69 106 GLU A N 1
ATOM 883 C CA . GLU A 1 106 ? -9.109 3.898 -15.200 1.00 94.69 106 GLU A CA 1
ATOM 884 C C . GLU A 1 106 ? -8.583 3.261 -13.903 1.00 94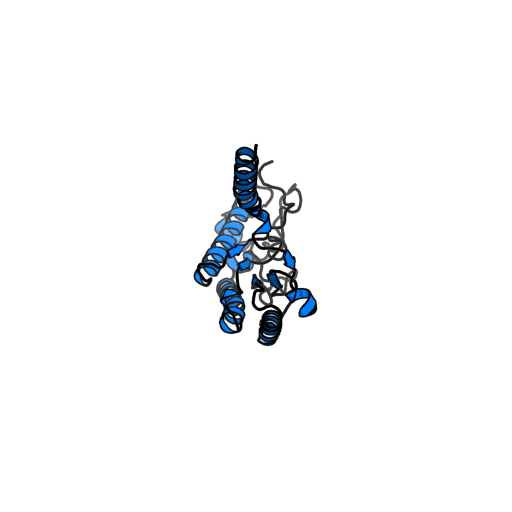.69 106 GLU A C 1
ATOM 886 O O . GLU A 1 106 ? -9.289 3.222 -12.895 1.00 94.69 106 GLU A O 1
ATOM 891 N N . VAL A 1 107 ? -7.349 2.749 -13.898 1.00 95.31 107 VAL A N 1
ATOM 892 C CA . VAL A 1 107 ? -6.779 2.034 -12.746 1.00 95.31 107 VAL A CA 1
ATOM 893 C C . VAL A 1 107 ? -6.461 2.987 -11.603 1.00 95.31 107 VAL A C 1
ATOM 895 O O . VAL A 1 107 ? -6.718 2.651 -10.446 1.00 95.31 107 VAL A O 1
ATOM 898 N N . LYS A 1 108 ? -5.968 4.190 -11.913 1.00 94.94 108 LYS A N 1
ATOM 899 C CA . LYS A 1 108 ? -5.645 5.216 -10.915 1.00 94.94 108 LYS A CA 1
ATOM 900 C C . LYS A 1 108 ? -6.853 5.573 -10.054 1.00 94.94 108 LYS A C 1
ATOM 902 O O . LYS A 1 108 ? -6.772 5.531 -8.825 1.00 94.94 108 LYS A O 1
ATOM 907 N N . GLU A 1 109 ? -7.982 5.857 -10.694 1.00 94.62 109 GLU A N 1
ATOM 908 C CA . GLU A 1 109 ? -9.210 6.226 -9.989 1.00 94.62 109 GLU A CA 1
ATOM 909 C C . GLU A 1 109 ? -9.830 5.035 -9.250 1.00 94.62 109 GLU A C 1
ATOM 911 O O . GLU A 1 109 ? -10.298 5.194 -8.125 1.00 94.62 109 GLU A O 1
ATOM 916 N N . ARG A 1 110 ? -9.738 3.811 -9.792 1.00 96.62 110 ARG A N 1
ATOM 917 C CA . ARG A 1 110 ? -10.167 2.603 -9.064 1.00 96.62 110 ARG A CA 1
ATOM 918 C C . ARG A 1 110 ? -9.349 2.359 -7.797 1.00 96.62 110 ARG A C 1
ATOM 920 O O . ARG A 1 110 ? -9.931 2.053 -6.759 1.00 96.62 110 ARG A O 1
ATOM 927 N N . ILE A 1 111 ? -8.026 2.523 -7.856 1.00 96.62 111 ILE A N 1
ATOM 928 C CA . ILE A 1 111 ? -7.145 2.379 -6.689 1.00 96.62 111 ILE A CA 1
ATOM 929 C C . ILE A 1 111 ? -7.489 3.438 -5.637 1.00 96.62 111 ILE A C 1
ATOM 931 O O . ILE A 1 111 ? -7.715 3.096 -4.478 1.00 96.62 111 ILE A O 1
ATOM 935 N N . ARG A 1 112 ? -7.613 4.709 -6.034 1.00 96.44 112 ARG A N 1
ATOM 936 C CA . ARG A 1 112 ? -8.004 5.806 -5.130 1.00 96.44 112 ARG A CA 1
ATOM 937 C C . ARG A 1 112 ? -9.382 5.603 -4.510 1.00 96.44 112 ARG A C 1
ATOM 939 O O . ARG A 1 112 ? -9.549 5.819 -3.308 1.00 96.44 112 ARG A O 1
ATOM 946 N N . GLY A 1 113 ? -10.350 5.156 -5.305 1.00 97.31 113 GLY A N 1
ATOM 947 C CA . GLY A 1 113 ? -11.688 4.814 -4.835 1.00 97.31 113 GLY A CA 1
ATOM 948 C C . GLY A 1 113 ? -11.658 3.687 -3.807 1.00 97.31 113 GLY A C 1
ATOM 949 O O . GLY A 1 113 ? -12.310 3.786 -2.773 1.00 97.31 113 GLY A O 1
ATOM 950 N N . LYS A 1 114 ? -10.839 2.652 -4.027 1.00 97.50 114 LYS A N 1
ATOM 951 C CA . LYS A 1 114 ? -10.718 1.529 -3.090 1.00 97.50 114 LYS A CA 1
ATOM 952 C C . LYS A 1 114 ? -10.004 1.907 -1.791 1.00 97.50 114 LYS A C 1
ATOM 954 O O . LYS A 1 114 ? -10.458 1.490 -0.732 1.00 97.50 114 LYS A O 1
ATOM 959 N N . ILE A 1 115 ? -8.949 2.728 -1.855 1.00 97.75 115 ILE A N 1
ATOM 960 C CA . ILE A 1 115 ? -8.290 3.299 -0.663 1.00 97.75 115 ILE A CA 1
ATOM 961 C C . ILE A 1 115 ? -9.310 4.078 0.175 1.00 97.75 115 ILE A C 1
ATOM 963 O O . ILE A 1 115 ? -9.415 3.858 1.379 1.00 97.75 115 ILE A O 1
ATOM 967 N N . ARG A 1 116 ? -10.079 4.961 -0.477 1.00 98.31 116 ARG A N 1
ATOM 968 C CA . ARG A 1 116 ? -11.125 5.757 0.170 1.00 98.31 116 ARG A CA 1
ATOM 969 C C . ARG A 1 116 ? -12.175 4.867 0.824 1.00 98.31 116 ARG A C 1
ATOM 971 O O . ARG A 1 116 ? -12.414 5.019 2.010 1.00 98.31 116 ARG A O 1
ATOM 978 N N . HIS A 1 117 ? -12.737 3.923 0.069 1.00 98.06 117 HIS A N 1
ATOM 979 C CA . HIS A 1 117 ? -13.743 2.977 0.559 1.00 98.06 117 HIS A CA 1
ATOM 980 C C . HIS A 1 117 ? -13.270 2.240 1.813 1.00 98.06 117 HIS A C 1
ATOM 982 O O . HIS A 1 117 ? -13.967 2.222 2.818 1.00 98.06 117 HIS A O 1
ATOM 988 N N . GLN A 1 118 ? -12.066 1.665 1.770 1.00 98.06 118 GLN A N 1
ATOM 989 C CA . GLN A 1 118 ? -11.506 0.898 2.886 1.00 98.06 118 GLN A CA 1
ATOM 990 C C . GLN A 1 118 ? -11.279 1.753 4.137 1.00 98.06 118 GLN A C 1
ATOM 992 O O . GLN A 1 118 ? -11.506 1.279 5.248 1.00 98.06 118 GLN A O 1
ATOM 997 N N . PHE A 1 119 ? -10.853 3.005 3.966 1.00 98.06 119 PHE A N 1
ATOM 998 C CA . PHE A 1 119 ? -10.711 3.940 5.077 1.00 98.06 119 PHE A CA 1
ATOM 999 C C . PHE A 1 119 ? -12.074 4.395 5.624 1.00 98.06 119 PHE A C 1
ATOM 1001 O O . PHE A 1 119 ? -12.326 4.252 6.818 1.00 98.06 119 PHE A O 1
ATOM 1008 N N . GLU A 1 120 ? -12.963 4.900 4.764 1.00 98.12 120 GLU A N 1
ATOM 1009 C CA . GLU A 1 120 ? -14.265 5.465 5.150 1.00 98.12 120 GLU A CA 1
ATOM 1010 C C . GLU A 1 120 ? -15.191 4.413 5.774 1.00 98.12 120 GLU A C 1
ATOM 1012 O O . GLU A 1 120 ? -15.907 4.735 6.718 1.00 98.12 120 GLU A O 1
ATOM 1017 N N . LEU A 1 121 ? -15.130 3.154 5.324 1.00 98.56 121 LEU A N 1
ATOM 1018 C CA . LEU A 1 121 ? -15.858 2.041 5.940 1.00 98.56 121 LEU A CA 1
ATOM 1019 C C . LEU A 1 121 ? -15.556 1.934 7.441 1.00 98.56 121 LEU A C 1
ATOM 1021 O O . LEU A 1 121 ? -16.466 1.821 8.257 1.00 98.56 121 LEU A O 1
ATOM 1025 N N . LEU A 1 122 ? -14.275 1.974 7.812 1.00 98.25 122 LEU A N 1
ATOM 1026 C CA . LEU A 1 122 ? -13.869 1.847 9.210 1.00 98.25 122 LEU A CA 1
ATOM 1027 C C . LEU A 1 122 ? -14.050 3.163 9.961 1.00 98.25 122 LEU A C 1
ATOM 1029 O O . LEU A 1 122 ? -14.558 3.166 11.077 1.00 98.25 122 LEU A O 1
ATOM 1033 N N . HIS A 1 123 ? -13.672 4.285 9.350 1.00 97.69 123 HIS A N 1
ATOM 1034 C CA . HIS A 1 123 ? -13.770 5.591 9.992 1.00 97.69 123 HIS A CA 1
ATOM 1035 C C . HIS A 1 123 ? -15.217 5.963 10.340 1.00 97.69 123 HIS A C 1
ATOM 1037 O O . HIS A 1 123 ? -15.457 6.517 11.407 1.00 97.69 123 HIS A O 1
ATOM 1043 N N . ASN A 1 124 ? -16.182 5.609 9.487 1.00 98.00 124 ASN A N 1
ATOM 1044 C CA . ASN A 1 124 ? -17.597 5.894 9.728 1.00 98.00 124 ASN A CA 1
ATOM 1045 C C . ASN A 1 124 ? -18.315 4.775 10.499 1.00 98.00 124 ASN A C 1
ATOM 1047 O O . ASN A 1 124 ? -19.346 5.032 11.114 1.00 98.00 124 ASN A O 1
ATOM 1051 N N . GLY A 1 125 ? -17.813 3.538 10.430 1.00 98.31 125 GLY A N 1
ATOM 1052 C CA . GLY A 1 125 ? -18.473 2.368 11.009 1.00 98.31 125 GLY A CA 1
ATOM 1053 C C . GLY A 1 125 ? -18.044 2.023 12.440 1.00 98.31 125 GLY A C 1
ATOM 1054 O O . GLY A 1 125 ? -18.804 1.391 13.180 1.00 98.31 125 GLY A O 1
ATOM 1055 N N . LEU A 1 126 ? -16.830 2.403 12.851 1.00 98.31 126 LEU A N 1
ATOM 1056 C CA . LEU A 1 126 ? -16.344 2.104 14.198 1.00 98.31 126 LEU A CA 1
ATOM 1057 C C . LEU A 1 126 ? -17.056 2.951 15.259 1.00 98.31 126 LEU A C 1
ATOM 1059 O O . LEU A 1 126 ? -17.272 4.148 15.087 1.00 98.31 126 LEU A O 1
ATOM 1063 N N . SER A 1 127 ? -17.341 2.340 16.409 1.00 97.94 127 SER A N 1
ATOM 1064 C CA . SER A 1 127 ? -17.906 3.008 17.587 1.00 97.94 127 SER A CA 1
ATOM 1065 C C . SER A 1 127 ? -16.962 4.064 18.173 1.00 97.94 127 SER A C 1
ATOM 1067 O O . SER A 1 127 ? -17.419 5.019 18.797 1.00 97.94 127 SER A O 1
ATOM 1069 N N . ASN A 1 128 ? -15.655 3.911 17.939 1.00 97.19 128 ASN A N 1
ATOM 1070 C CA . ASN A 1 128 ? -14.623 4.899 18.226 1.00 97.19 128 ASN A CA 1
ATOM 1071 C C . ASN A 1 128 ? -13.696 5.076 17.003 1.00 97.19 128 ASN A C 1
ATOM 1073 O O . ASN A 1 128 ? -12.721 4.333 16.865 1.00 97.19 128 ASN A O 1
ATOM 1077 N N . PRO A 1 129 ? -13.954 6.058 16.121 1.00 96.19 129 PRO A N 1
ATOM 1078 C CA . PRO A 1 129 ? -13.117 6.315 14.945 1.00 96.19 129 PRO A CA 1
ATOM 1079 C C . PRO A 1 129 ? -11.665 6.699 15.270 1.00 96.19 129 PRO A C 1
ATOM 1081 O O . PRO A 1 129 ? -10.764 6.403 14.485 1.00 96.19 129 PRO A O 1
ATOM 1084 N N . GLU A 1 130 ? -11.417 7.305 16.438 1.00 95.56 130 GLU A N 1
ATOM 1085 C CA . GLU A 1 130 ? -10.072 7.682 16.908 1.00 95.56 130 GLU A CA 1
ATOM 1086 C C . GLU A 1 130 ? -9.210 6.463 17.278 1.00 95.56 130 GLU A C 1
ATOM 1088 O O . GLU A 1 130 ? -7.996 6.582 17.454 1.00 95.56 130 GLU A O 1
ATOM 1093 N N . ALA A 1 131 ? -9.805 5.265 17.355 1.00 96.12 131 ALA A N 1
ATOM 1094 C CA . ALA A 1 131 ? -9.055 4.020 17.489 1.00 96.12 131 ALA A CA 1
ATOM 1095 C C . ALA A 1 131 ? -8.174 3.738 16.258 1.00 96.12 131 ALA A C 1
ATOM 1097 O O . ALA A 1 131 ? -7.213 2.976 16.357 1.00 96.12 131 ALA A O 1
ATOM 1098 N N . ILE A 1 132 ? -8.454 4.347 15.099 1.00 96.94 132 ILE A N 1
ATOM 1099 C CA . ILE A 1 132 ? -7.606 4.240 13.906 1.00 96.94 132 ILE A CA 1
ATOM 1100 C C . ILE A 1 132 ? -6.372 5.130 14.087 1.00 96.94 132 ILE A C 1
ATOM 1102 O O . ILE A 1 132 ? -6.401 6.338 13.858 1.00 96.94 132 ILE A O 1
ATOM 1106 N N . ILE A 1 133 ? -5.247 4.518 14.450 1.00 94.94 133 ILE A N 1
ATOM 1107 C CA . ILE A 1 133 ? -3.990 5.239 14.710 1.00 94.94 133 ILE A CA 1
ATOM 1108 C C . ILE A 1 133 ? -3.056 5.275 13.502 1.00 94.94 133 ILE A C 1
ATOM 1110 O O . ILE A 1 133 ? -2.073 6.026 13.484 1.00 94.94 133 ILE A O 1
ATOM 1114 N N . GLY A 1 134 ? -3.324 4.454 12.487 1.00 95.69 134 GLY A N 1
ATOM 1115 C CA . GLY A 1 134 ? -2.471 4.393 11.318 1.00 95.69 134 GLY A CA 1
ATOM 1116 C C . GLY A 1 134 ? -3.054 3.653 10.128 1.00 95.69 134 GLY A C 1
ATOM 1117 O O . GLY A 1 134 ? -4.039 2.925 10.221 1.00 95.69 134 GLY A O 1
ATOM 1118 N N . MET A 1 135 ? -2.378 3.819 8.999 1.00 96.75 135 MET A N 1
ATOM 1119 C CA . MET A 1 135 ? -2.610 3.082 7.767 1.00 96.75 135 MET A CA 1
ATOM 1120 C C . MET A 1 135 ? -1.274 2.664 7.157 1.00 96.75 135 MET A C 1
ATOM 1122 O O . MET A 1 135 ? -0.295 3.401 7.251 1.00 96.75 135 MET A O 1
ATOM 1126 N N . THR A 1 136 ? -1.239 1.524 6.479 1.00 94.81 136 THR A N 1
ATOM 1127 C CA . THR A 1 136 ? -0.149 1.132 5.580 1.00 94.81 136 THR A CA 1
ATOM 1128 C C . THR A 1 136 ? -0.688 0.875 4.185 1.00 94.81 136 THR A C 1
ATOM 1130 O O . THR A 1 136 ? -1.824 0.426 4.018 1.00 94.81 136 THR A O 1
ATOM 1133 N N . TYR A 1 137 ? 0.125 1.186 3.181 1.00 93.56 137 TYR A N 1
ATOM 1134 C CA . TYR A 1 137 ? -0.187 0.927 1.783 1.00 93.56 137 TYR A CA 1
ATOM 1135 C C . TYR A 1 137 ? 0.470 -0.375 1.331 1.00 93.56 137 TYR A C 1
ATOM 1137 O O . TYR A 1 137 ? 1.692 -0.406 1.163 1.00 93.56 137 TYR A O 1
ATOM 1145 N N . LEU A 1 138 ? -0.338 -1.418 1.105 1.00 91.38 138 LEU A N 1
ATOM 1146 C CA . LEU A 1 138 ? 0.140 -2.780 0.843 1.00 91.38 138 LEU A CA 1
ATOM 1147 C C . LEU A 1 138 ? 1.110 -3.274 1.941 1.00 91.38 138 LEU A C 1
ATOM 1149 O O . LEU A 1 138 ? 1.373 -2.596 2.940 1.00 91.38 138 LEU A O 1
ATOM 1153 N N . GLU A 1 139 ? 1.617 -4.490 1.777 1.00 88.06 139 GLU A N 1
ATOM 1154 C CA . GLU A 1 139 ? 2.727 -5.015 2.572 1.00 88.06 139 GLU A CA 1
ATOM 1155 C C . GLU A 1 139 ? 3.800 -5.591 1.651 1.00 88.06 139 GLU A C 1
ATOM 1157 O O . GLU A 1 139 ? 3.511 -5.975 0.516 1.00 88.06 139 GLU A O 1
ATOM 1162 N N . GLU A 1 140 ? 5.039 -5.618 2.140 1.00 83.25 140 GLU A N 1
ATOM 1163 C CA . GLU A 1 140 ? 6.187 -6.256 1.484 1.00 83.25 140 GLU A CA 1
ATOM 1164 C C . GLU A 1 140 ? 6.478 -5.775 0.052 1.00 83.25 140 GLU A C 1
ATOM 1166 O O . GLU A 1 140 ? 7.112 -6.460 -0.750 1.00 83.25 140 GLU A O 1
ATOM 1171 N N . VAL A 1 141 ? 6.086 -4.547 -0.280 1.00 84.12 141 VAL A N 1
ATOM 1172 C CA . VAL A 1 141 ? 6.334 -3.958 -1.602 1.00 84.12 141 VAL A CA 1
ATOM 1173 C C . VAL A 1 141 ? 7.841 -3.907 -1.920 1.00 84.12 141 VAL A C 1
ATOM 1175 O O . VAL A 1 141 ? 8.652 -3.744 -1.003 1.00 84.12 141 VAL A O 1
ATOM 1178 N N . PRO A 1 142 ? 8.263 -4.047 -3.193 1.00 82.06 142 PRO A N 1
ATOM 1179 C CA . PRO A 1 142 ? 7.453 -4.212 -4.407 1.00 82.06 142 PRO A CA 1
ATOM 1180 C C . PRO A 1 142 ? 6.759 -5.574 -4.584 1.00 82.06 142 PRO A C 1
ATOM 1182 O O . PRO A 1 142 ? 6.029 -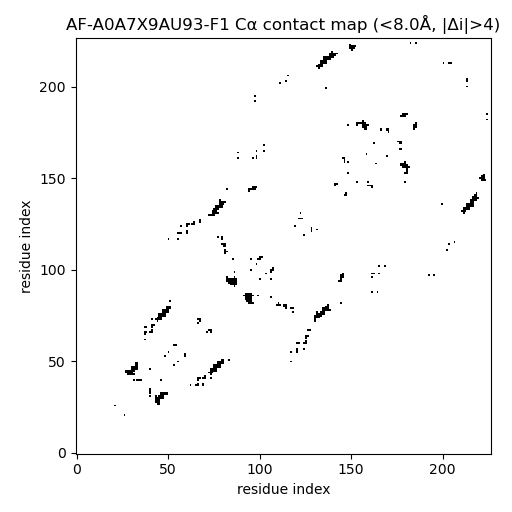5.738 -5.569 1.00 82.06 142 PRO A O 1
ATOM 1185 N N . GLN A 1 143 ? 6.967 -6.541 -3.679 1.00 78.69 143 GLN A N 1
ATOM 1186 C CA . GLN A 1 143 ? 6.297 -7.842 -3.752 1.00 78.69 143 GLN A CA 1
ATOM 1187 C C . GLN A 1 143 ? 4.779 -7.625 -3.789 1.00 78.69 143 GLN A C 1
ATOM 1189 O O . GLN A 1 143 ? 4.267 -6.670 -3.215 1.00 78.69 143 GLN A O 1
ATOM 1194 N N . HIS A 1 144 ? 4.063 -8.468 -4.534 1.00 81.31 144 HIS A N 1
ATOM 1195 C CA . HIS A 1 144 ? 2.613 -8.375 -4.790 1.00 81.31 144 HIS A CA 1
ATOM 1196 C C . HIS A 1 144 ? 2.150 -7.272 -5.756 1.00 81.31 144 HIS A C 1
ATOM 1198 O O . HIS A 1 144 ? 1.031 -7.366 -6.260 1.00 81.31 144 HIS A O 1
ATOM 1204 N N . PHE A 1 145 ? 2.992 -6.286 -6.080 1.00 86.50 145 PHE A N 1
ATOM 1205 C CA . PHE A 1 145 ? 2.589 -5.125 -6.884 1.00 86.50 145 PHE A CA 1
ATOM 1206 C C . PHE A 1 145 ? 3.363 -4.954 -8.200 1.00 86.50 145 PHE A C 1
ATOM 1208 O O . PHE A 1 145 ? 2.868 -4.361 -9.157 1.00 86.50 145 PHE A O 1
ATOM 1215 N N . THR A 1 146 ? 4.574 -5.492 -8.293 1.00 89.62 146 THR A N 1
ATOM 1216 C CA . THR A 1 146 ? 5.367 -5.487 -9.529 1.00 89.62 146 THR A CA 1
ATOM 1217 C C . THR A 1 146 ? 6.288 -6.708 -9.563 1.00 89.62 146 THR A C 1
ATOM 1219 O O . THR A 1 146 ? 6.417 -7.437 -8.582 1.00 89.62 146 THR A O 1
ATOM 1222 N N . SER A 1 147 ? 6.906 -6.975 -10.709 1.00 87.19 147 SER A N 1
ATOM 1223 C CA . SER A 1 147 ? 7.771 -8.126 -11.000 1.00 87.19 147 SER A CA 1
ATOM 1224 C C . SER A 1 147 ? 9.053 -8.237 -10.165 1.00 87.19 147 SER A C 1
ATOM 1226 O O . SER A 1 147 ? 9.800 -9.196 -10.355 1.00 87.19 147 SER A O 1
ATOM 1228 N N . CYS A 1 148 ? 9.308 -7.309 -9.236 1.00 86.19 148 CYS A N 1
ATOM 1229 C CA . CYS A 1 148 ? 10.450 -7.343 -8.317 1.00 86.19 148 CYS A CA 1
ATOM 1230 C C . CYS A 1 148 ? 11.810 -7.573 -9.016 1.00 86.19 148 CYS A C 1
ATOM 1232 O O . CYS A 1 148 ? 12.568 -8.447 -8.581 1.00 86.19 148 CYS A O 1
ATOM 1234 N N . PRO A 1 149 ? 12.172 -6.808 -10.068 1.00 86.25 149 PRO A N 1
ATOM 1235 C CA . PRO A 1 149 ? 13.347 -7.112 -10.895 1.00 86.25 149 PRO A CA 1
ATOM 1236 C C . PRO A 1 149 ? 14.679 -7.091 -10.124 1.00 86.25 149 PRO A C 1
ATOM 1238 O O . PRO A 1 149 ? 15.646 -7.719 -10.543 1.00 86.25 149 PRO A O 1
ATOM 1241 N N . PHE A 1 150 ? 14.725 -6.425 -8.968 1.00 87.75 150 PHE A N 1
ATOM 1242 C CA . PHE A 1 150 ? 15.914 -6.311 -8.118 1.00 87.75 150 PHE A CA 1
ATOM 1243 C C . PHE A 1 150 ? 16.055 -7.426 -7.073 1.00 87.75 150 PHE A C 1
ATOM 1245 O O . PHE A 1 150 ? 16.992 -7.406 -6.271 1.00 87.75 150 PHE A O 1
ATOM 1252 N N . LYS A 1 151 ? 15.149 -8.415 -7.054 1.00 85.75 151 LYS A N 1
ATOM 1253 C CA . LYS A 1 151 ? 15.223 -9.563 -6.129 1.00 85.75 151 LYS A CA 1
ATOM 1254 C C . LYS A 1 151 ? 16.463 -10.431 -6.373 1.00 85.75 151 LYS A C 1
ATOM 1256 O O . LYS A 1 151 ? 16.904 -11.159 -5.490 1.00 85.75 151 LYS A O 1
ATOM 1261 N N . SER A 1 152 ? 17.053 -10.338 -7.559 1.00 83.94 152 SER A N 1
ATOM 1262 C CA . SER A 1 152 ? 18.286 -11.031 -7.923 1.00 83.94 152 SER A CA 1
ATOM 1263 C C . SER A 1 152 ? 19.241 -10.082 -8.640 1.00 83.94 152 SER A C 1
ATOM 1265 O O . SER A 1 152 ? 18.848 -9.012 -9.110 1.00 83.94 152 SER A O 1
ATOM 1267 N N . LYS A 1 153 ? 20.520 -10.464 -8.715 1.00 85.06 153 LYS A N 1
ATOM 1268 C CA . LYS A 1 153 ? 21.524 -9.691 -9.446 1.00 85.06 153 LYS A CA 1
ATOM 1269 C C . LYS A 1 153 ? 21.135 -9.639 -10.924 1.00 85.06 153 LYS A C 1
ATOM 1271 O O . LYS A 1 153 ? 21.057 -10.671 -11.580 1.00 85.06 153 LYS A O 1
ATOM 1276 N N . ILE A 1 154 ? 20.940 -8.436 -11.452 1.00 86.38 154 ILE A N 1
ATOM 1277 C CA . ILE A 1 154 ? 20.774 -8.226 -12.893 1.00 86.38 154 ILE A CA 1
ATOM 1278 C C . ILE A 1 154 ? 22.134 -8.446 -13.571 1.00 86.38 154 ILE A C 1
ATOM 1280 O O . ILE A 1 154 ? 23.105 -7.756 -13.238 1.00 86.38 154 ILE A O 1
ATOM 1284 N N . THR A 1 155 ? 22.203 -9.441 -14.458 1.00 84.88 155 THR A N 1
ATOM 1285 C CA . THR A 1 155 ? 23.418 -9.874 -15.178 1.00 84.88 155 THR A CA 1
ATOM 1286 C C . THR A 1 155 ? 23.286 -9.808 -16.698 1.00 84.88 155 THR A C 1
ATOM 1288 O O . THR A 1 155 ? 24.289 -9.917 -17.393 1.00 84.88 155 THR A O 1
ATOM 1291 N N . GLN A 1 156 ? 22.071 -9.636 -17.216 1.00 90.00 156 GLN A N 1
ATOM 1292 C CA . GLN A 1 156 ? 21.782 -9.589 -18.646 1.00 90.00 156 GLN A CA 1
ATOM 1293 C C . GLN A 1 156 ? 20.582 -8.687 -18.921 1.00 90.00 156 GLN A C 1
ATOM 1295 O O . GLN A 1 156 ? 19.791 -8.411 -18.014 1.00 90.00 156 GLN A O 1
ATOM 1300 N N . ALA A 1 157 ? 20.441 -8.266 -20.174 1.00 92.81 157 ALA A N 1
ATOM 1301 C CA . ALA A 1 157 ? 19.317 -7.465 -20.624 1.00 92.81 157 ALA A CA 1
ATOM 1302 C C . ALA A 1 157 ? 18.007 -8.260 -20.590 1.00 92.81 157 ALA A C 1
ATOM 1304 O O . ALA A 1 157 ? 17.938 -9.382 -21.095 1.00 92.81 157 ALA A O 1
ATOM 1305 N N . PHE A 1 158 ? 16.961 -7.671 -20.011 1.00 93.56 158 PHE A N 1
ATOM 1306 C CA . PHE A 1 158 ? 15.592 -8.175 -20.117 1.00 93.56 158 PHE A CA 1
ATOM 1307 C C . PHE A 1 158 ? 14.564 -7.083 -19.795 1.00 93.56 158 PHE A C 1
ATOM 1309 O O . PHE A 1 158 ? 14.864 -6.097 -19.115 1.00 93.56 158 PHE A O 1
ATOM 1316 N N . MET A 1 159 ? 13.330 -7.297 -20.254 1.00 94.06 159 MET A N 1
ATOM 1317 C CA . MET A 1 159 ? 12.153 -6.550 -19.818 1.00 94.06 159 MET A CA 1
ATOM 1318 C C . MET A 1 159 ? 11.350 -7.411 -18.827 1.00 94.06 159 MET A C 1
ATOM 1320 O O . MET A 1 159 ? 11.045 -8.566 -19.137 1.00 94.06 159 MET A O 1
ATOM 1324 N N . PRO A 1 160 ? 11.002 -6.894 -17.637 1.00 92.81 160 PRO 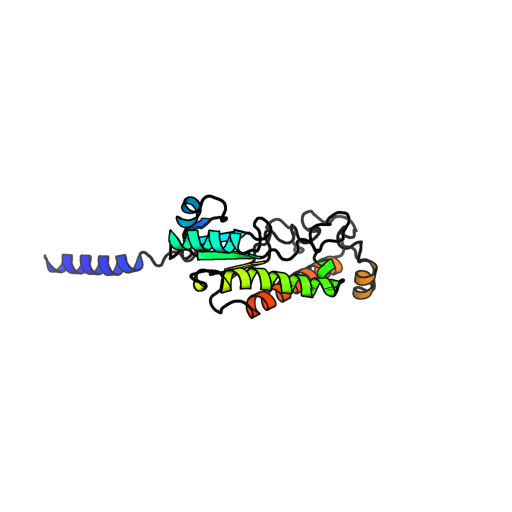A N 1
ATOM 1325 C CA . PRO A 1 160 ? 10.183 -7.630 -16.685 1.00 92.81 160 PRO A CA 1
ATOM 1326 C C . PRO A 1 160 ? 8.786 -7.985 -17.222 1.00 92.81 160 PRO A C 1
ATOM 1328 O O . PRO A 1 160 ? 8.209 -7.271 -18.043 1.00 92.81 160 PRO A O 1
ATOM 1331 N N . TRP A 1 161 ? 8.218 -9.096 -16.743 1.00 92.19 161 TRP A N 1
ATOM 1332 C CA . TRP A 1 161 ? 6.979 -9.669 -17.295 1.00 92.19 161 TRP A CA 1
ATOM 1333 C C . TRP A 1 161 ? 5.754 -8.751 -17.178 1.00 92.19 161 TRP A C 1
ATOM 1335 O O . TRP A 1 161 ? 4.835 -8.852 -17.987 1.00 92.19 161 TRP A O 1
ATOM 1345 N N . ASP A 1 162 ? 5.719 -7.885 -16.166 1.00 93.25 162 ASP A N 1
ATOM 1346 C CA . ASP A 1 162 ? 4.636 -6.930 -15.927 1.00 93.25 162 ASP A CA 1
ATOM 1347 C C . ASP A 1 162 ? 4.778 -5.659 -16.775 1.00 93.25 162 ASP A C 1
ATOM 1349 O O . ASP A 1 162 ? 3.794 -4.949 -16.962 1.00 93.25 162 ASP A O 1
ATOM 1353 N N . MET A 1 163 ? 5.971 -5.406 -17.323 1.00 95.25 163 MET A N 1
ATOM 1354 C CA . MET A 1 163 ? 6.267 -4.313 -18.254 1.00 95.25 163 MET A CA 1
ATOM 1355 C C . MET A 1 163 ? 6.014 -4.699 -19.709 1.00 95.25 163 MET A C 1
ATOM 1357 O O . MET A 1 163 ? 5.573 -3.855 -20.480 1.00 95.25 163 MET A O 1
ATOM 1361 N N . ALA A 1 164 ? 6.258 -5.961 -20.085 1.00 94.12 164 ALA A N 1
ATOM 1362 C CA . ALA A 1 164 ? 6.120 -6.445 -21.467 1.00 94.12 164 ALA A CA 1
ATOM 1363 C C . ALA A 1 164 ? 4.790 -6.066 -22.161 1.00 94.12 164 ALA A C 1
ATOM 1365 O O . ALA A 1 164 ? 4.819 -5.650 -23.317 1.00 94.12 164 ALA A O 1
ATOM 1366 N N . PRO A 1 165 ? 3.624 -6.111 -21.490 1.00 94.38 165 PRO A N 1
ATOM 1367 C CA . PRO A 1 165 ? 2.351 -5.684 -22.079 1.00 94.38 165 PRO A CA 1
ATOM 1368 C C . PRO A 1 165 ? 2.245 -4.181 -22.389 1.00 94.38 165 PRO A C 1
ATOM 1370 O O . PRO A 1 165 ? 1.304 -3.787 -23.072 1.00 94.38 165 PRO A O 1
ATOM 1373 N N . PHE A 1 166 ? 3.161 -3.364 -21.866 1.00 96.00 166 PHE A N 1
ATOM 1374 C CA . PHE A 1 166 ? 3.209 -1.904 -21.993 1.00 96.00 166 PHE A CA 1
ATOM 1375 C C . PHE A 1 166 ? 4.476 -1.431 -22.726 1.00 96.00 166 PHE A C 1
ATOM 1377 O O . PHE A 1 166 ? 4.894 -0.280 -22.592 1.00 96.00 166 PHE A O 1
ATOM 1384 N N . GLU A 1 167 ? 5.139 -2.321 -23.477 1.00 97.00 167 GLU A N 1
ATOM 1385 C CA . GLU A 1 167 ? 6.403 -2.021 -24.162 1.00 97.00 167 GLU A CA 1
ATOM 1386 C C . GLU A 1 167 ? 6.296 -0.779 -25.057 1.00 97.00 167 GLU A C 1
ATOM 1388 O O . GLU A 1 167 ? 7.215 0.040 -25.090 1.00 97.00 167 GLU A O 1
ATOM 1393 N N . LYS A 1 168 ? 5.172 -0.616 -25.765 1.00 98.00 168 LYS A N 1
ATOM 1394 C CA . LYS A 1 168 ? 4.956 0.509 -26.681 1.00 98.00 168 LYS A CA 1
ATOM 1395 C C . LYS A 1 168 ? 4.938 1.842 -25.933 1.00 98.00 168 LYS A C 1
ATOM 1397 O O . LYS A 1 168 ? 5.593 2.788 -26.365 1.00 98.00 168 LYS A O 1
ATOM 1402 N N . GLU A 1 169 ? 4.197 1.915 -24.834 1.00 98.19 169 GLU A N 1
ATOM 1403 C CA . GLU A 1 169 ? 4.068 3.097 -23.986 1.00 98.19 169 GLU A CA 1
ATOM 1404 C C . GLU A 1 169 ? 5.403 3.432 -23.313 1.00 98.19 169 GLU A C 1
ATOM 1406 O O . GLU A 1 169 ? 5.862 4.572 -23.372 1.00 98.19 169 GLU A O 1
ATOM 1411 N N . ILE A 1 170 ? 6.076 2.421 -22.761 1.00 98.12 170 ILE A N 1
ATOM 1412 C CA . ILE A 1 170 ? 7.382 2.571 -22.109 1.00 98.12 170 ILE A CA 1
ATOM 1413 C C . ILE A 1 170 ? 8.436 3.058 -23.113 1.00 98.12 170 ILE A C 1
ATOM 1415 O O . ILE A 1 170 ? 9.186 3.990 -22.827 1.00 98.12 170 ILE A O 1
ATOM 1419 N N . ARG A 1 171 ? 8.476 2.479 -24.319 1.00 97.88 171 ARG A N 1
ATOM 1420 C CA . ARG A 1 171 ? 9.392 2.909 -25.385 1.00 97.88 171 ARG A CA 1
ATOM 1421 C C . ARG A 1 171 ? 9.112 4.339 -25.841 1.00 97.88 171 ARG A C 1
ATOM 1423 O O . ARG A 1 171 ? 10.057 5.050 -26.172 1.00 97.88 171 ARG A O 1
ATOM 1430 N N . ALA A 1 172 ? 7.848 4.758 -25.874 1.00 98.12 172 ALA A N 1
ATOM 1431 C CA . ALA A 1 172 ? 7.486 6.129 -26.222 1.00 98.12 172 ALA A CA 1
ATOM 1432 C C . ALA A 1 172 ? 7.990 7.141 -25.178 1.00 98.12 172 ALA A C 1
ATOM 1434 O O . ALA A 1 172 ? 8.423 8.224 -25.556 1.00 98.12 172 ALA A O 1
ATOM 1435 N N . GLU A 1 173 ? 7.985 6.783 -23.889 1.00 97.69 173 GLU A N 1
ATOM 1436 C CA . GLU A 1 173 ? 8.546 7.628 -22.827 1.00 97.69 173 GLU A CA 1
ATOM 1437 C C . GLU A 1 173 ? 10.079 7.673 -22.827 1.00 97.69 173 GLU A C 1
ATOM 1439 O O . GLU A 1 173 ? 10.663 8.728 -22.591 1.00 97.69 173 GLU A O 1
ATOM 1444 N N . LEU A 1 174 ? 10.736 6.534 -23.063 1.00 97.50 174 LEU A N 1
ATOM 1445 C CA . LEU A 1 174 ? 12.198 6.423 -22.995 1.00 97.50 174 LEU A CA 1
ATOM 1446 C C . LEU A 1 174 ? 12.902 6.847 -24.289 1.00 97.50 174 LEU A C 1
ATOM 1448 O O . LEU A 1 174 ? 14.079 7.189 -24.272 1.00 97.50 174 LEU A O 1
ATOM 1452 N N . GLY A 1 175 ? 12.217 6.776 -25.432 1.00 97.75 175 GLY A N 1
ATOM 1453 C CA . GLY A 1 175 ? 12.816 6.968 -26.757 1.00 97.75 175 GLY A CA 1
ATOM 1454 C C . GLY A 1 175 ? 13.617 5.760 -27.268 1.00 97.75 175 GLY A C 1
ATOM 1455 O O . GLY A 1 175 ? 14.090 5.766 -28.403 1.00 97.75 175 GLY A O 1
ATOM 1456 N N . HIS A 1 176 ? 13.743 4.694 -26.476 1.00 96.69 176 HIS A N 1
ATOM 1457 C CA . HIS A 1 176 ? 14.441 3.459 -26.835 1.00 96.69 176 HIS A CA 1
ATOM 1458 C C . HIS A 1 176 ? 13.816 2.237 -26.135 1.00 96.69 176 HIS A C 1
ATOM 1460 O O . HIS A 1 176 ? 13.030 2.400 -25.200 1.00 96.69 176 HIS A O 1
ATOM 1466 N N . PRO A 1 177 ? 14.126 0.998 -26.569 1.00 96.81 177 PRO A N 1
ATOM 1467 C CA . PRO A 1 177 ? 13.702 -0.203 -25.853 1.00 96.81 177 PRO A CA 1
ATOM 1468 C C . PRO A 1 177 ? 14.229 -0.221 -24.413 1.00 96.81 177 PRO A C 1
ATOM 1470 O O . PRO A 1 177 ? 15.385 0.141 -24.161 1.00 96.81 177 PRO A O 1
ATOM 1473 N N . PHE A 1 178 ? 13.383 -0.648 -23.477 1.00 96.94 178 PHE A N 1
ATOM 1474 C CA . PHE A 1 178 ? 13.768 -0.799 -22.078 1.00 96.94 178 PHE A CA 1
ATOM 1475 C C . PHE A 1 178 ? 14.671 -2.019 -21.886 1.00 96.94 178 PHE A C 1
ATOM 1477 O O . PHE A 1 178 ? 14.433 -3.092 -22.435 1.00 96.94 178 PHE A O 1
ATOM 1484 N N . ASP A 1 179 ? 15.679 -1.845 -21.045 1.00 95.19 179 ASP A N 1
ATOM 1485 C CA . ASP A 1 179 ? 16.674 -2.845 -20.688 1.00 95.19 179 ASP A CA 1
ATOM 1486 C C . ASP A 1 179 ? 17.102 -2.602 -19.240 1.00 95.19 179 ASP A C 1
ATOM 1488 O O . ASP A 1 179 ? 17.837 -1.653 -18.967 1.00 95.19 179 ASP A O 1
ATOM 1492 N N . ILE A 1 180 ? 16.648 -3.455 -18.319 1.00 92.50 180 ILE A N 1
ATOM 1493 C CA . ILE A 1 180 ? 16.912 -3.316 -16.878 1.00 92.50 180 ILE A CA 1
ATOM 1494 C C . ILE A 1 180 ? 18.400 -3.451 -16.508 1.00 92.50 180 ILE A C 1
ATOM 1496 O O . IL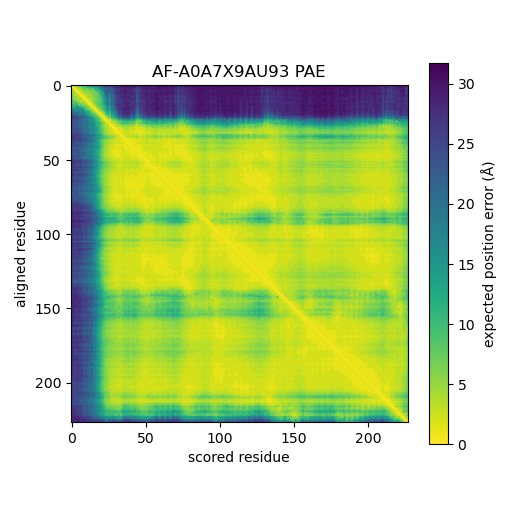E A 1 180 ? 18.793 -3.050 -15.416 1.00 92.50 180 ILE A O 1
ATOM 1500 N N . SER A 1 181 ? 19.239 -4.010 -17.388 1.00 91.31 181 SER A N 1
ATOM 1501 C CA . SER A 1 181 ? 20.685 -4.105 -17.146 1.00 91.31 181 SER A CA 1
ATOM 1502 C C . SER A 1 181 ? 21.408 -2.771 -17.298 1.00 91.31 181 SER A C 1
ATOM 1504 O O . SER A 1 181 ? 22.503 -2.608 -16.760 1.00 91.31 181 SER A O 1
ATOM 1506 N N . LYS A 1 182 ? 20.781 -1.797 -17.967 1.00 92.94 182 LYS A N 1
ATOM 1507 C CA . LYS A 1 182 ? 21.280 -0.428 -18.054 1.00 92.94 182 LYS A CA 1
ATOM 1508 C C . LYS A 1 182 ? 20.875 0.361 -16.819 1.00 92.94 182 LYS A C 1
ATOM 1510 O O . LYS A 1 182 ? 19.697 0.418 -16.462 1.00 92.94 182 LYS A O 1
ATOM 1515 N N . GLU A 1 183 ? 21.847 1.030 -16.213 1.00 91.50 183 GLU A N 1
ATOM 1516 C CA . GLU A 1 183 ? 21.640 1.835 -15.008 1.00 91.50 183 GLU A CA 1
ATOM 1517 C C . GLU A 1 183 ? 20.560 2.910 -15.203 1.00 91.50 183 GLU A C 1
ATOM 1519 O O . GLU A 1 183 ? 19.684 3.057 -14.356 1.00 91.50 183 GLU A O 1
ATOM 1524 N N . GLU A 1 184 ? 20.546 3.593 -16.352 1.00 93.94 184 GLU A N 1
ATOM 1525 C CA . GLU A 1 184 ? 19.548 4.622 -16.683 1.00 93.94 184 GLU A CA 1
ATOM 1526 C C . GLU A 1 184 ? 18.102 4.099 -16.616 1.00 93.94 184 GLU A C 1
ATOM 1528 O O . GLU A 1 184 ? 17.218 4.751 -16.056 1.00 93.94 184 GLU A O 1
ATOM 1533 N N . ASN A 1 185 ? 17.872 2.882 -17.111 1.00 95.25 185 ASN A N 1
ATOM 1534 C CA . ASN A 1 185 ? 16.566 2.232 -17.130 1.00 95.25 185 ASN A CA 1
ATOM 1535 C 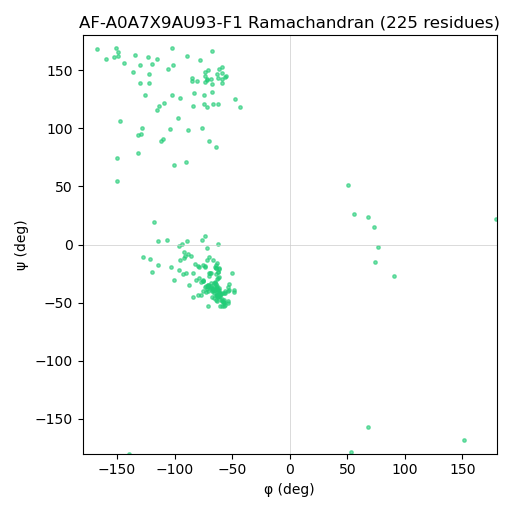C . ASN A 1 185 ? 16.178 1.720 -15.748 1.00 95.25 185 ASN A C 1
ATOM 1537 O O . ASN A 1 185 ? 15.027 1.859 -15.333 1.00 95.25 185 ASN A O 1
ATOM 1541 N N . ALA A 1 186 ? 17.136 1.156 -15.012 1.00 91.94 186 ALA A N 1
ATOM 1542 C CA . ALA A 1 186 ? 16.919 0.743 -13.635 1.00 91.94 186 ALA A CA 1
ATOM 1543 C C . ALA A 1 186 ? 16.579 1.946 -12.732 1.00 91.94 186 ALA A C 1
ATOM 1545 O O . ALA A 1 186 ? 15.653 1.873 -11.922 1.00 91.94 186 ALA A O 1
ATOM 1546 N N . LEU A 1 187 ? 17.259 3.082 -12.920 1.00 92.31 187 LEU A N 1
ATOM 1547 C CA . LEU A 1 187 ? 16.952 4.342 -12.243 1.00 92.31 187 LEU A CA 1
ATOM 1548 C C . LEU A 1 187 ? 15.588 4.895 -12.660 1.00 92.31 187 LEU A C 1
ATOM 1550 O O . LEU A 1 187 ? 14.837 5.361 -11.804 1.00 92.31 187 LEU A O 1
ATOM 1554 N N . TRP A 1 188 ? 15.237 4.840 -13.947 1.00 95.38 188 TRP A N 1
ATOM 1555 C CA . TRP A 1 188 ? 13.911 5.242 -14.422 1.00 95.38 188 TRP A CA 1
ATOM 1556 C C . TRP A 1 188 ? 12.799 4.398 -13.785 1.00 95.38 188 TRP A C 1
ATOM 1558 O O . TRP A 1 188 ? 11.822 4.956 -13.284 1.00 95.38 188 TRP A O 1
ATOM 1568 N N . TRP A 1 189 ? 12.982 3.075 -13.703 1.00 94.31 189 TRP A N 1
ATOM 1569 C CA . TRP A 1 189 ? 12.067 2.178 -12.992 1.00 94.31 189 TRP A CA 1
ATOM 1570 C C . TRP A 1 189 ? 11.918 2.610 -11.531 1.00 94.31 189 TRP A C 1
ATOM 1572 O O . TRP A 1 189 ? 10.802 2.770 -11.037 1.00 94.31 189 TRP A O 1
ATOM 1582 N N . GLY A 1 190 ? 13.044 2.875 -10.854 1.00 91.38 190 GLY A N 1
ATOM 1583 C CA . GLY A 1 190 ? 13.063 3.340 -9.464 1.00 91.38 190 GLY A CA 1
ATOM 1584 C C . GLY A 1 190 ? 12.309 4.655 -9.278 1.00 91.38 190 GLY A C 1
ATOM 1585 O O . GLY A 1 190 ? 11.523 4.792 -8.343 1.00 91.38 190 GLY A O 1
ATOM 1586 N N . LYS A 1 191 ? 12.470 5.601 -10.210 1.00 94.06 191 LYS A N 1
ATOM 1587 C CA . LYS A 1 191 ? 11.732 6.872 -10.213 1.00 94.06 191 LYS A CA 1
ATOM 1588 C C . LYS A 1 191 ? 10.229 6.655 -10.376 1.00 94.06 191 LYS A C 1
ATOM 1590 O O . LYS A 1 191 ? 9.470 7.252 -9.620 1.00 94.06 191 LYS A O 1
ATOM 1595 N N . LYS A 1 192 ? 9.793 5.784 -11.294 1.00 95.69 192 LYS A N 1
ATOM 1596 C CA . LYS A 1 192 ? 8.370 5.429 -11.465 1.00 95.69 192 LYS A CA 1
ATOM 1597 C C . LYS A 1 192 ? 7.793 4.788 -10.203 1.00 95.69 192 LYS A C 1
ATOM 1599 O O . LYS A 1 192 ? 6.708 5.168 -9.766 1.00 95.69 192 LYS A O 1
ATOM 1604 N N . TYR A 1 193 ? 8.534 3.878 -9.576 1.00 92.75 193 TYR A N 1
ATOM 1605 C CA . TYR A 1 193 ? 8.146 3.269 -8.305 1.00 92.75 193 TYR A CA 1
ATOM 1606 C C . TYR A 1 193 ? 7.990 4.324 -7.198 1.00 92.75 193 TYR A C 1
ATOM 1608 O O . TYR A 1 193 ? 6.925 4.438 -6.596 1.00 92.75 193 TYR A O 1
ATOM 1616 N N . CYS A 1 194 ? 9.000 5.169 -6.975 1.00 92.19 194 CYS A N 1
ATOM 1617 C CA . CYS A 1 194 ? 8.931 6.233 -5.970 1.00 92.19 194 CYS A CA 1
ATOM 1618 C C . CYS A 1 194 ? 7.818 7.250 -6.259 1.00 92.19 194 CYS A C 1
ATOM 1620 O O . CYS A 1 194 ? 7.130 7.676 -5.333 1.00 92.19 194 CYS A O 1
ATOM 1622 N N . GLN A 1 195 ? 7.604 7.609 -7.530 1.00 96.12 195 GLN A N 1
ATOM 1623 C CA . GLN A 1 195 ? 6.507 8.481 -7.943 1.00 96.12 195 GLN A CA 1
ATOM 1624 C C . GLN A 1 195 ? 5.158 7.891 -7.520 1.00 96.12 195 GLN A C 1
ATOM 1626 O O . GLN A 1 195 ? 4.361 8.582 -6.889 1.00 96.12 195 GLN A O 1
ATOM 1631 N N . TYR A 1 196 ? 4.923 6.611 -7.814 1.00 94.75 196 TYR A N 1
ATOM 1632 C CA . TYR A 1 196 ? 3.696 5.923 -7.426 1.00 94.75 196 TYR A CA 1
ATOM 1633 C C . TYR A 1 196 ? 3.456 5.977 -5.914 1.00 94.75 196 TYR A C 1
ATOM 1635 O O . TYR A 1 196 ? 2.394 6.409 -5.464 1.00 94.75 196 TYR A O 1
ATOM 1643 N N . PHE A 1 197 ? 4.454 5.581 -5.118 1.00 92.75 197 PHE A N 1
ATOM 1644 C CA . PHE A 1 197 ? 4.330 5.568 -3.659 1.00 92.75 197 PHE A CA 1
ATOM 1645 C C . PHE A 1 197 ? 4.129 6.964 -3.080 1.00 92.75 197 PHE A C 1
ATOM 1647 O O . PHE A 1 197 ? 3.347 7.127 -2.147 1.00 92.75 197 PHE A O 1
ATOM 1654 N N . ASN A 1 198 ? 4.773 7.982 -3.652 1.00 95.06 198 ASN A N 1
ATOM 1655 C CA . ASN A 1 198 ? 4.537 9.361 -3.254 1.00 95.06 198 ASN A CA 1
ATOM 1656 C C . ASN A 1 198 ? 3.094 9.802 -3.557 1.00 95.06 198 ASN A C 1
ATOM 1658 O O . ASN A 1 198 ? 2.445 10.394 -2.698 1.00 95.06 198 ASN A O 1
ATOM 1662 N N . GLU A 1 199 ? 2.553 9.466 -4.732 1.00 96.12 199 GLU A N 1
ATOM 1663 C CA . GLU A 1 199 ? 1.158 9.772 -5.075 1.00 96.12 199 GLU A CA 1
ATOM 1664 C C . GLU A 1 199 ? 0.163 9.047 -4.149 1.00 96.12 199 GLU A C 1
ATOM 1666 O O . GLU A 1 199 ? -0.830 9.646 -3.724 1.00 96.12 199 GLU A O 1
ATOM 1671 N N . MET A 1 200 ? 0.433 7.787 -3.786 1.00 95.12 200 MET A N 1
ATOM 1672 C CA . MET A 1 200 ? -0.387 7.045 -2.818 1.00 95.12 200 MET A CA 1
ATOM 1673 C C . MET A 1 200 ? -0.271 7.631 -1.410 1.00 95.12 200 MET A C 1
ATOM 1675 O O . MET A 1 200 ? -1.289 7.785 -0.737 1.00 95.12 200 MET A O 1
ATOM 1679 N N . HIS A 1 201 ? 0.932 8.040 -0.991 1.00 95.38 201 HIS A N 1
ATOM 1680 C CA . HIS A 1 201 ? 1.153 8.715 0.287 1.00 95.38 201 HIS A CA 1
ATOM 1681 C C . HIS A 1 201 ? 0.310 9.976 0.400 1.00 95.38 201 HIS A C 1
ATOM 1683 O O . HIS A 1 201 ? -0.414 10.158 1.376 1.00 95.38 201 HIS A O 1
ATOM 1689 N N . GLN A 1 202 ? 0.414 10.843 -0.607 1.00 96.88 202 GLN A N 1
ATOM 1690 C CA . GLN A 1 202 ? -0.283 12.120 -0.644 1.00 96.88 202 GLN A CA 1
ATOM 1691 C C . GLN A 1 202 ? -1.796 11.914 -0.618 1.00 96.88 202 GLN A C 1
ATOM 1693 O O . GLN A 1 202 ? -2.491 12.608 0.119 1.00 96.88 202 GLN A O 1
ATOM 1698 N N . TYR A 1 203 ? -2.301 10.929 -1.365 1.00 97.62 203 TYR A N 1
ATOM 1699 C CA . TYR A 1 203 ? -3.725 10.616 -1.373 1.00 97.62 203 TYR A CA 1
ATOM 1700 C C . TYR A 1 203 ? -4.216 10.043 -0.037 1.00 97.62 203 TYR A C 1
ATOM 1702 O O . TYR A 1 203 ? -5.233 10.482 0.484 1.00 97.62 203 TYR A O 1
ATOM 1710 N N . MET A 1 204 ? -3.488 9.101 0.567 1.00 97.44 204 MET A N 1
ATOM 1711 C CA . MET A 1 204 ? -3.838 8.596 1.899 1.00 97.44 204 MET A CA 1
ATOM 1712 C C . MET A 1 204 ? -3.779 9.710 2.948 1.00 97.44 204 MET A C 1
ATOM 1714 O O . MET A 1 204 ? -4.649 9.790 3.805 1.00 97.44 204 MET A O 1
ATOM 1718 N N . ARG A 1 205 ? -2.787 10.604 2.868 1.00 96.94 205 ARG A N 1
ATOM 1719 C CA . ARG A 1 205 ? -2.649 11.746 3.780 1.00 96.94 205 ARG A CA 1
ATOM 1720 C C . ARG A 1 205 ? -3.783 12.753 3.624 1.00 96.94 205 ARG A C 1
ATOM 1722 O O . ARG A 1 205 ? -4.160 13.349 4.624 1.00 96.94 205 ARG A O 1
ATOM 1729 N N . SER A 1 206 ? -4.328 12.933 2.419 1.00 96.94 206 SER A N 1
ATOM 1730 C CA . SER A 1 206 ? -5.432 13.871 2.188 1.00 96.94 206 SER A CA 1
ATOM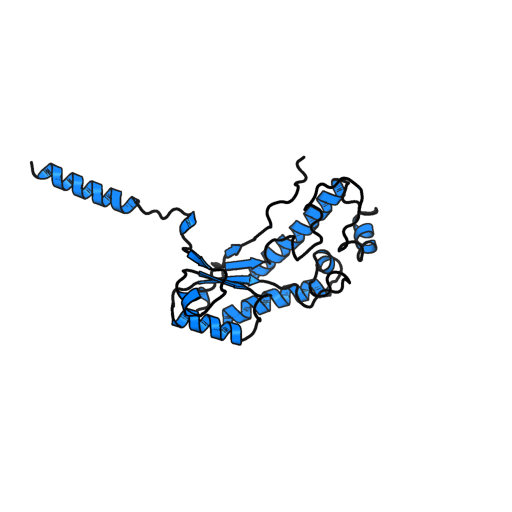 1731 C C . SER A 1 206 ? -6.779 13.388 2.729 1.00 96.94 206 SER A C 1
ATOM 1733 O O . SER A 1 206 ? -7.668 14.213 2.918 1.00 96.94 206 SER A O 1
ATOM 1735 N N . ILE A 1 207 ? -6.935 12.083 2.981 1.00 96.19 207 ILE A N 1
ATOM 1736 C CA . ILE A 1 207 ? -8.142 11.508 3.599 1.00 96.19 207 ILE A CA 1
ATOM 1737 C C . ILE A 1 207 ? -7.949 11.147 5.079 1.00 96.19 207 ILE A C 1
ATOM 1739 O O . ILE A 1 207 ? -8.926 10.986 5.800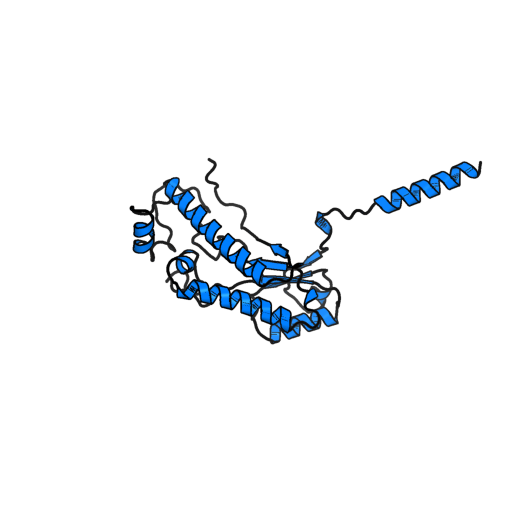 1.00 96.19 207 ILE A O 1
ATOM 1743 N N . ALA A 1 208 ? -6.701 11.008 5.534 1.00 94.75 208 ALA A N 1
ATOM 1744 C CA . ALA A 1 208 ? -6.378 10.645 6.906 1.00 94.75 208 ALA A CA 1
ATOM 1745 C C . ALA A 1 208 ? -6.667 11.793 7.892 1.00 94.75 208 ALA A C 1
ATOM 1747 O O . ALA A 1 208 ? -6.304 12.940 7.612 1.00 94.75 208 ALA A O 1
ATOM 1748 N N . PRO A 1 209 ? -7.166 11.495 9.104 1.00 92.69 209 PRO A N 1
ATOM 1749 C CA . PRO A 1 209 ? -7.156 12.441 10.210 1.00 92.69 209 PRO A CA 1
ATOM 1750 C C . PRO A 1 209 ? -5.715 12.874 10.547 1.00 92.69 209 PRO A C 1
ATOM 1752 O O . PRO A 1 209 ? -4.779 12.087 10.351 1.00 92.69 209 PRO A O 1
ATOM 1755 N N . PRO A 1 210 ? -5.499 14.079 11.109 1.00 89.31 210 PRO A N 1
ATOM 1756 C CA . PRO A 1 210 ? -4.157 14.610 11.376 1.00 89.31 210 PRO A CA 1
ATOM 1757 C C . PRO A 1 210 ? -3.249 13.677 12.192 1.00 89.31 210 PRO A C 1
ATOM 1759 O O . PRO A 1 210 ? -2.055 13.572 11.910 1.00 89.31 210 PRO A O 1
ATOM 1762 N N . ASN A 1 211 ? -3.818 12.953 13.160 1.00 87.44 211 ASN A N 1
ATOM 1763 C CA . ASN A 1 211 ? -3.070 12.077 14.065 1.00 87.44 211 ASN A CA 1
ATOM 1764 C C . ASN A 1 211 ? -2.822 10.666 13.505 1.00 87.44 211 ASN A C 1
ATOM 1766 O O . ASN A 1 211 ? -2.028 9.912 14.069 1.00 87.44 211 ASN A O 1
ATOM 1770 N N . CYS A 1 212 ? -3.449 10.307 12.382 1.00 93.69 212 CYS A N 1
ATOM 1771 C CA . CYS A 1 212 ? -3.287 8.994 11.771 1.00 93.69 212 CYS A CA 1
ATOM 1772 C C . CYS A 1 212 ? -1.916 8.888 11.086 1.00 93.69 212 CYS A C 1
ATOM 1774 O O . CYS A 1 212 ? -1.576 9.646 10.166 1.00 93.69 212 CYS A O 1
ATOM 1776 N N . LYS A 1 213 ? -1.096 7.920 11.502 1.00 93.81 213 LYS A N 1
ATOM 1777 C CA . LYS A 1 213 ? 0.202 7.663 10.863 1.00 93.81 213 LYS A CA 1
ATOM 1778 C C . LYS A 1 213 ? 0.013 6.985 9.505 1.00 93.81 213 LYS A C 1
ATOM 1780 O O . LYS A 1 213 ? -0.926 6.228 9.303 1.00 93.81 213 LYS A O 1
ATOM 1785 N N . ILE A 1 214 ? 0.911 7.258 8.562 1.00 94.38 214 ILE A N 1
ATOM 1786 C CA . ILE A 1 214 ? 0.996 6.493 7.310 1.00 94.38 214 ILE A CA 1
ATOM 1787 C C . ILE A 1 214 ? 2.343 5.800 7.322 1.00 94.38 214 ILE A C 1
ATOM 1789 O O . ILE A 1 214 ? 3.380 6.461 7.350 1.00 94.38 214 ILE A O 1
ATOM 1793 N N . LEU A 1 215 ? 2.294 4.479 7.361 1.00 89.31 215 LEU A N 1
ATOM 1794 C CA . LEU A 1 215 ? 3.436 3.593 7.455 1.00 89.31 215 LEU A CA 1
ATOM 1795 C C . LEU A 1 215 ? 3.663 2.932 6.096 1.00 89.31 215 LEU A C 1
ATOM 1797 O O . LEU A 1 215 ? 2.728 2.733 5.322 1.00 89.31 215 LEU A O 1
ATOM 1801 N N . TYR A 1 216 ? 4.914 2.587 5.818 1.00 85.69 216 TYR A N 1
ATOM 1802 C CA . TYR A 1 216 ? 5.274 1.783 4.660 1.00 85.69 216 TYR A CA 1
ATOM 1803 C C . TYR A 1 216 ? 6.083 0.588 5.113 1.00 85.69 216 TYR A C 1
ATOM 1805 O O . TYR A 1 216 ? 7.084 0.736 5.811 1.00 85.69 216 TYR A O 1
ATOM 1813 N N . TRP A 1 217 ? 5.658 -0.584 4.665 1.00 81.19 217 TRP A N 1
ATOM 1814 C CA . TRP A 1 217 ? 6.348 -1.835 4.909 1.00 81.19 217 TRP A CA 1
ATOM 1815 C C . TRP A 1 217 ? 6.950 -2.333 3.601 1.00 81.19 217 TRP A C 1
ATOM 1817 O O . TRP A 1 217 ? 6.301 -3.021 2.815 1.00 81.19 217 TRP A O 1
ATOM 1827 N N . GLN A 1 218 ? 8.194 -1.935 3.346 1.00 80.44 218 GLN A N 1
ATOM 1828 C CA . GLN A 1 218 ? 8.932 -2.418 2.182 1.00 80.44 218 GLN A CA 1
ATOM 1829 C C . GLN A 1 218 ? 9.602 -3.750 2.506 1.00 80.44 218 GLN A C 1
ATOM 1831 O O . GLN A 1 218 ? 10.118 -3.938 3.609 1.00 80.44 218 GLN A O 1
ATOM 1836 N N . ALA A 1 219 ? 9.609 -4.672 1.547 1.00 79.94 219 ALA A N 1
ATOM 1837 C CA . ALA A 1 219 ? 10.380 -5.898 1.677 1.00 79.94 219 ALA A CA 1
ATOM 1838 C C . ALA A 1 219 ? 11.885 -5.582 1.662 1.00 79.94 219 ALA A C 1
ATOM 1840 O O . ALA A 1 219 ? 12.372 -4.760 0.883 1.00 79.94 219 ALA A O 1
ATOM 1841 N N . THR A 1 220 ? 12.634 -6.252 2.534 1.00 72.31 220 THR A N 1
ATOM 1842 C CA . THR A 1 220 ? 14.048 -5.966 2.802 1.00 72.31 220 THR A CA 1
ATOM 1843 C C . THR A 1 220 ? 14.941 -7.098 2.307 1.00 72.31 220 THR A C 1
ATOM 1845 O O . THR A 1 220 ? 15.194 -8.025 3.058 1.00 72.31 220 THR A O 1
ATOM 1848 N N . TYR A 1 221 ? 15.401 -7.076 1.058 1.00 77.44 221 TYR A N 1
ATOM 1849 C CA . TYR A 1 221 ? 16.440 -7.997 0.531 1.00 77.44 221 TYR A CA 1
ATOM 1850 C C . TYR A 1 221 ? 16.730 -7.727 -0.962 1.00 77.44 221 TYR A C 1
ATOM 1852 O O . TYR A 1 221 ? 17.194 -8.602 -1.693 1.00 77.44 221 TYR A O 1
ATOM 1860 N N . TYR A 1 222 ? 16.417 -6.527 -1.456 1.00 81.12 222 TYR A N 1
ATOM 1861 C CA . TYR A 1 222 ? 16.613 -6.176 -2.861 1.00 81.12 222 TYR A CA 1
ATOM 1862 C C . TYR A 1 222 ? 18.037 -5.690 -3.110 1.00 81.12 222 TYR A C 1
ATOM 1864 O O . TYR A 1 222 ? 18.618 -4.982 -2.290 1.00 81.12 222 TYR A O 1
ATOM 1872 N N . ASN A 1 223 ? 18.582 -6.043 -4.273 1.00 78.75 223 ASN A N 1
ATOM 1873 C CA . ASN A 1 223 ? 19.867 -5.524 -4.716 1.00 78.75 223 ASN A CA 1
ATOM 1874 C C . ASN A 1 223 ? 19.721 -4.024 -4.990 1.00 78.75 223 ASN A C 1
ATOM 1876 O O . ASN A 1 223 ? 18.908 -3.620 -5.823 1.00 78.75 223 ASN A O 1
ATOM 1880 N N . THR A 1 224 ? 20.507 -3.204 -4.299 1.00 69.62 224 THR A N 1
ATOM 1881 C CA . THR A 1 224 ? 20.577 -1.765 -4.552 1.00 69.62 224 THR A CA 1
ATOM 1882 C C . THR A 1 224 ? 21.430 -1.482 -5.791 1.00 69.62 224 THR A C 1
ATOM 1884 O O . THR A 1 224 ? 22.239 -2.308 -6.224 1.00 69.62 224 THR A O 1
ATOM 1887 N N . LEU A 1 225 ? 21.226 -0.305 -6.389 1.00 67.00 225 LEU A N 1
ATOM 1888 C CA . LEU A 1 225 ? 22.034 0.167 -7.521 1.00 67.00 225 LEU A CA 1
ATOM 1889 C C . LEU A 1 225 ? 23.427 0.645 -7.090 1.00 67.00 225 LEU A C 1
ATOM 1891 O O . LEU A 1 225 ? 24.322 0.694 -7.924 1.00 67.00 225 LEU A O 1
ATOM 1895 N N . ASN A 1 226 ? 23.621 0.923 -5.795 1.00 59.69 226 ASN A N 1
ATOM 1896 C CA . ASN A 1 226 ? 24.940 1.139 -5.206 1.00 59.69 226 ASN A CA 1
ATOM 1897 C C . ASN A 1 226 ? 25.686 -0.202 -5.173 1.00 59.69 226 ASN A C 1
ATOM 1899 O O . ASN A 1 226 ? 25.560 -0.959 -4.208 1.00 59.69 226 ASN A O 1
ATOM 1903 N N . ARG A 1 227 ? 26.402 -0.502 -6.256 1.00 50.78 227 ARG A N 1
ATOM 1904 C CA . ARG A 1 227 ? 27.383 -1.584 -6.343 1.00 50.78 227 ARG A CA 1
ATOM 1905 C C . ARG A 1 227 ? 28.789 -1.014 -6.329 1.00 50.78 227 ARG A C 1
ATOM 1907 O O . ARG A 1 227 ? 28.986 0.039 -6.969 1.00 50.78 227 ARG A O 1
#

Mean predicted aligned error: 7.72 Å

Secondary structure (DSSP, 8-state):
-HHHHHHHHHHHHHHHHSTTS--GGGTT--EE-S-S-HHHHHTSSEEEEEBTTB-SSHHHHHHHHHHHHH-TT-EEEEEE-TTBT---BTTBSSB--HHHHHH-HHHHHHHHHHHHHHHHHHHHHSS-GGGEEEEEESSSBTTTTS--GGGS---S----TTTGGGHHHHHHHHSS---TTSHHHHHHHHHHHHHHHHHHHHHHHHHS-TT-EEE--B-S-PPPS--

Solvent-accessible surface area (backbone atoms only — not comparable to full-atom values): 12938 Å² total; per-residue (Å²): 126,71,74,63,57,57,54,53,53,52,50,50,54,59,54,58,69,62,73,63,73,63,56,79,91,53,75,70,61,50,72,43,80,54,79,74,56,57,69,72,46,36,77,31,43,23,28,36,45,50,43,80,82,46,71,92,49,69,68,50,32,54,55,53,38,52,24,36,70,78,22,76,79,40,30,32,31,37,32,41,50,46,39,64,82,59,22,81,43,93,94,40,49,53,33,35,36,66,52,43,45,77,75,31,79,68,44,47,56,50,31,55,50,38,46,48,50,57,48,51,51,44,53,72,53,34,89,56,45,80,29,49,48,27,35,27,69,48,61,42,37,55,47,91,34,48,74,47,79,37,66,49,86,75,86,58,76,49,69,54,80,68,48,58,88,42,46,70,62,52,25,67,74,68,76,44,84,74,34,55,55,40,66,70,44,42,49,49,52,50,50,54,52,53,50,52,53,52,56,51,48,53,52,53,56,75,74,44,59,92,80,38,43,79,48,79,46,64,52,89,74,59,61,65,87,85,119

Sequence (227 aa):
MLKKAWLSLLLLSILGVQAQQADHYWQWGWGSYGSGSIEDIARFDWSFVNFGNIADNEQTVAHLNEILRVNPNHRFVIRIWPILGIGKLRNNRYQATLWDYFYRPEVKERIRGKIRHQFELLHNGLSNPEAIIGMTYLEEVPQHFTSCPFKSKITQAFMPWDMAPFEKEIRAELGHPFDISKEENALWWGKKYCQYFNEMHQYMRSIAPPNCKILYWQATYYNTLNR

Foldseek 3Di:
DPVVVVVVVVVCVVVVVVPPPPDPVCPQPFEEQPDDALVVHLVTQEYEPDPVVDDLDLVSLVSVQSNCVVPVRYAYEYEQDQFAPPADAPVPRGGEALVCCVPPVVRVVSSLVSLLSSLCSNCVRHPDNVSQQAYEYHAAPVPPHAQQPQLDDDDFWDDRRNCVVVQVVVCVVVVHGATCSDPVNVVVVVVSVVVVVVVVVVSNVVNDDPRYYYDYHHRPRGHDPPD

Nearest PDB structures (foldseek):
  5c55-assembly1_A  TM=4.359E-01  e=4.735E-01  Corynebacterium glutamicum ATCC 13032
  5g6t-assembly1_A  TM=3.476E-01  e=3.026E-01  Pseudomonas aeruginosa PAO1
  5g3r-assembly2_B  TM=4.709E-01  e=1.236E+00  Pseudomonas aeruginosa PAO1
  5g6t-assembly2_B  TM=3.326E-01  e=5.382E-01  Pseudomonas aeruginosa PAO1